Protein AF-A0A9X0UCX1-F1 (afdb_monomer)

Mean predicted aligned error: 6.49 Å

Secondary structure (DSSP, 8-state):
--EEE-TT--SGGGGTT-EEEES-SSSHHHHHHHHHHHHTT---GGG-EEEES--SS--PPPTT--EEE--S-HHHHHHTTSSSEEE-SS--HHHHSSS-S-EESSS-HHHHHHHHHHHHS-----------HHHHHH-TTHHHHHHHHHHHHHHHHHHHTT-SSS-SSS-TTHHHHHHHHHHHHTS-SS--STGGGHHHHHHHHHHHHHTT-S-GGGS-GGGSSS--

Solvent-accessible surface area (backbone atoms only — not comparable to full-atom values): 13390 Å² total; per-residue (Å²): 109,57,39,35,27,19,81,88,70,80,51,64,48,66,46,39,69,30,36,33,29,30,58,31,75,88,38,64,68,42,47,48,52,51,34,46,38,35,75,77,47,65,14,50,65,70,51,27,39,36,32,19,39,48,69,95,59,95,77,86,75,41,93,81,58,48,68,42,75,67,37,75,58,56,62,58,29,28,71,71,56,78,17,48,22,36,47,42,96,60,84,48,65,58,63,74,78,52,93,49,63,51,45,53,70,51,81,61,44,67,63,50,49,52,51,46,28,72,76,68,74,54,58,89,82,82,77,82,91,86,75,60,67,69,59,40,69,76,35,72,65,50,63,60,51,50,51,50,51,52,54,49,53,49,53,51,56,57,53,43,43,59,36,85,88,65,61,79,55,100,48,96,58,42,36,58,55,46,52,52,48,22,70,76,51,74,52,68,60,78,69,77,61,65,86,76,38,45,75,58,53,49,50,53,49,52,35,31,44,76,62,53,73,42,64,73,76,84,43,62,77,82,65,75,76,62,86,129

pLDDT: mean 86.87, std 11.52, range [33.72, 97.94]

Radius of gyration: 20.29 Å; Cα contacts (8 Å, |Δi|>4): 292; chains: 1; bounding box: 51×48×57 Å

Sequence (228 aa):
MPVFLSRGIRTPAELAGKTIGLPECQQTAALWVRGMLREHYGADTRRIAWRTGGERMPITLPPGFDVRPQGEGLPEALASGRVDALAATRPPACLLDGPAPVARLRPDTHAEEIAWHRATGFFPIMRCLAVRKDVAGRRPWLPVELHRAFCKARALSLAELQLTKVLRVSLPWIANAYAEQAAIMGGNPWPYGFARNCTEMEAMIRYAVADRMAAEALFHPSTLAEPT

Nearest PDB structures (foldseek):
  9jp7-assembly2_D  TM=8.531E-01  e=1.646E-16  Comamonas testosteroni KF-1
  9jp7-assembly2_C  TM=9.019E-01  e=5.760E-16  Comamonas testosteroni KF-1
  7kav-assembly2_A  TM=4.465E-01  e=1.902E+00  Staphylococcus aureus
  7kay-assembly1_A  TM=5.078E-01  e=2.721E+00  Staphylococcus aureus
  7eii-assembly1_B  TM=4.017E-01  e=2.275E+00  synthetic construct

Structure (mmCIF, N/CA/C/O backbone):
data_AF-A0A9X0UCX1-F1
#
_entry.id   AF-A0A9X0UCX1-F1
#
loop_
_atom_site.group_PDB
_atom_site.id
_atom_site.type_symbol
_atom_site.label_atom_id
_atom_site.label_alt_id
_atom_site.label_comp_id
_atom_site.label_asym_id
_atom_site.label_entity_id
_atom_site.label_seq_id
_atom_site.pdbx_PDB_ins_code
_atom_site.Cartn_x
_atom_site.Cartn_y
_atom_site.Cartn_z
_atom_site.occupancy
_atom_site.B_iso_or_equiv
_atom_site.auth_seq_id
_atom_site.auth_comp_id
_atom_site.auth_asym_id
_atom_site.auth_atom_id
_atom_site.pdbx_PDB_model_num
ATOM 1 N N . MET A 1 1 ? 1.878 -0.616 8.013 1.00 73.62 1 MET A N 1
ATOM 2 C CA . MET A 1 1 ? 0.418 -0.691 7.734 1.00 73.62 1 MET A CA 1
ATOM 3 C C . MET A 1 1 ? -0.291 0.594 8.184 1.00 73.62 1 MET A C 1
ATOM 5 O O . MET A 1 1 ? -0.194 0.940 9.357 1.00 73.62 1 MET A O 1
ATOM 9 N N . PRO A 1 2 ? -0.997 1.312 7.292 1.00 82.75 2 PRO A N 1
ATOM 10 C CA . PRO A 1 2 ? -1.559 2.636 7.576 1.00 82.75 2 PRO A CA 1
ATOM 11 C C . PRO A 1 2 ? -2.993 2.575 8.152 1.00 82.75 2 PRO A C 1
ATOM 13 O O . PRO A 1 2 ? -3.941 3.049 7.529 1.00 82.75 2 PRO A O 1
ATOM 16 N N . VAL A 1 3 ? -3.159 1.951 9.324 1.00 82.19 3 VAL A N 1
ATOM 17 C CA . VAL A 1 3 ? -4.455 1.818 10.022 1.00 82.19 3 VAL A CA 1
ATOM 18 C C . VAL A 1 3 ? -4.408 2.547 11.363 1.00 82.19 3 VAL A C 1
ATOM 20 O O . VAL A 1 3 ? -3.501 2.323 12.169 1.00 82.19 3 VAL A O 1
ATOM 23 N N . PHE A 1 4 ? -5.405 3.393 11.600 1.00 84.94 4 PHE A N 1
ATOM 24 C CA . PHE A 1 4 ? -5.607 4.160 12.825 1.00 84.94 4 PHE A CA 1
ATOM 25 C C . PHE A 1 4 ? -6.873 3.677 13.524 1.00 84.94 4 PHE A C 1
ATOM 27 O O . PHE A 1 4 ? -7.857 3.373 12.861 1.00 84.94 4 PHE A O 1
ATOM 34 N N . LEU A 1 5 ? -6.846 3.593 14.845 1.00 86.56 5 LEU A N 1
ATOM 35 C CA . LEU A 1 5 ? -7.886 2.985 15.667 1.00 86.56 5 LEU A CA 1
ATOM 36 C C . LEU A 1 5 ? -8.524 4.033 16.567 1.00 86.56 5 LEU A C 1
ATOM 38 O O . LEU A 1 5 ? -7.809 4.895 17.075 1.00 86.56 5 LEU A O 1
ATOM 42 N N . SER A 1 6 ? -9.823 3.909 16.822 1.00 75.94 6 SER A N 1
ATOM 43 C CA . SER A 1 6 ? -10.460 4.487 18.003 1.00 75.94 6 SER A CA 1
ATOM 44 C C . SER A 1 6 ? -10.214 3.579 19.227 1.00 75.94 6 SER A C 1
ATOM 46 O O . SER A 1 6 ? -9.613 2.503 19.118 1.00 75.94 6 SER A O 1
ATOM 48 N N . ARG A 1 7 ? -10.598 4.016 20.435 1.00 69.44 7 ARG A N 1
ATOM 49 C CA . ARG A 1 7 ? -10.254 3.295 21.680 1.00 69.44 7 ARG A CA 1
ATOM 50 C C . ARG A 1 7 ? -10.786 1.860 21.684 1.00 69.44 7 ARG A C 1
ATOM 52 O O . ARG A 1 7 ? -11.931 1.610 21.333 1.00 69.44 7 ARG A O 1
ATOM 59 N N . GLY A 1 8 ? -9.983 0.947 22.230 1.00 74.38 8 GLY A N 1
ATOM 60 C CA . GLY A 1 8 ? -10.426 -0.397 22.611 1.00 74.38 8 GLY A CA 1
ATOM 61 C C . GLY A 1 8 ? -10.028 -1.518 21.654 1.00 74.38 8 GLY A C 1
ATOM 62 O O . GLY A 1 8 ? -10.112 -2.669 22.068 1.00 74.38 8 GLY A O 1
ATOM 63 N N . ILE A 1 9 ? -9.534 -1.205 20.451 1.00 83.00 9 ILE A N 1
ATOM 64 C CA . ILE A 1 9 ? -8.937 -2.194 19.540 1.00 83.00 9 ILE A CA 1
ATOM 65 C C . ILE A 1 9 ? -7.440 -2.311 19.833 1.00 83.00 9 ILE A C 1
ATOM 67 O O . ILE A 1 9 ? -6.732 -1.304 19.886 1.00 83.00 9 ILE A O 1
ATOM 71 N N . ARG A 1 10 ? -6.947 -3.535 20.029 1.00 81.19 10 ARG A N 1
ATOM 72 C CA . ARG A 1 10 ? -5.525 -3.814 20.309 1.00 81.19 10 ARG A CA 1
ATOM 73 C C . ARG A 1 10 ? -4.880 -4.722 19.281 1.00 81.19 10 ARG A C 1
ATOM 75 O O . ARG A 1 10 ? -3.669 -4.655 19.081 1.00 81.19 10 ARG A O 1
ATOM 82 N N . THR A 1 11 ? -5.672 -5.573 18.640 1.00 86.44 11 THR A N 1
ATOM 83 C CA . THR A 1 11 ? -5.178 -6.544 17.667 1.00 86.44 11 THR A CA 1
ATOM 84 C C . THR A 1 11 ? -5.886 -6.382 16.325 1.00 86.44 11 THR A C 1
ATOM 86 O O . THR A 1 11 ? -7.047 -5.975 16.284 1.00 86.44 11 THR A O 1
ATOM 89 N N . PRO A 1 12 ? -5.233 -6.712 15.197 1.00 86.88 12 PRO A N 1
ATOM 90 C CA . PRO A 1 12 ? -5.900 -6.666 13.898 1.00 86.88 12 PRO A CA 1
ATOM 91 C C . PRO A 1 12 ? -7.114 -7.604 13.801 1.00 86.88 12 PRO A C 1
ATOM 93 O O . PRO A 1 12 ? -8.057 -7.295 13.084 1.00 86.88 12 PRO A O 1
ATOM 96 N N . ALA A 1 13 ? -7.121 -8.726 14.531 1.00 88.62 13 ALA A N 1
ATOM 97 C CA . ALA A 1 13 ? -8.235 -9.676 14.537 1.00 88.62 13 ALA A CA 1
ATOM 98 C C . ALA A 1 13 ? -9.530 -9.065 15.108 1.00 88.62 13 ALA A C 1
ATOM 100 O O . ALA A 1 13 ? -10.621 -9.365 14.627 1.00 88.62 13 ALA A O 1
ATOM 101 N N . GLU A 1 14 ? -9.414 -8.150 16.075 1.00 91.12 14 GLU A N 1
ATOM 102 C CA . GLU A 1 14 ? -10.548 -7.422 16.666 1.00 91.12 14 GLU A CA 1
ATOM 103 C C . GLU A 1 14 ? -11.240 -6.464 15.688 1.00 91.12 14 GLU A C 1
ATOM 105 O O . GLU A 1 14 ? -12.308 -5.943 16.008 1.00 91.12 14 GLU A O 1
ATOM 110 N N . LEU A 1 15 ? -10.665 -6.235 14.501 1.00 92.12 15 LEU A N 1
ATOM 111 C CA . LEU A 1 15 ? -11.315 -5.481 13.432 1.00 92.12 15 LEU A CA 1
ATOM 112 C C . LEU A 1 15 ? -12.505 -6.233 12.828 1.00 92.12 15 LEU A C 1
ATOM 114 O O . LEU A 1 15 ? -13.403 -5.599 12.277 1.00 92.12 15 LEU A O 1
ATOM 118 N N . ALA A 1 16 ? -12.551 -7.564 12.931 1.00 92.38 16 ALA A N 1
ATOM 119 C CA . ALA A 1 16 ? -13.693 -8.336 12.457 1.00 92.38 16 ALA A CA 1
ATOM 120 C C . ALA A 1 16 ? -14.973 -7.925 13.211 1.00 92.38 16 ALA A C 1
ATOM 122 O O . ALA A 1 16 ? -15.018 -7.921 14.440 1.00 92.38 16 ALA A O 1
ATOM 123 N N . GLY A 1 17 ? -16.034 -7.585 12.475 1.00 93.25 17 GLY A N 1
ATOM 124 C CA . GLY A 1 17 ? -17.287 -7.080 13.051 1.00 93.25 17 GLY A CA 1
ATOM 125 C C . GLY A 1 17 ? -17.289 -5.583 13.373 1.00 93.25 17 GLY A C 1
ATOM 126 O O . GLY A 1 17 ? -18.268 -5.100 13.938 1.00 93.25 17 GLY A O 1
ATOM 127 N N . LYS A 1 18 ? -16.217 -4.850 13.047 1.00 95.25 18 LYS A N 1
ATOM 128 C CA . LYS A 1 18 ? -16.101 -3.402 13.270 1.00 95.25 18 LYS A CA 1
ATOM 129 C C . LYS A 1 18 ? -16.442 -2.591 12.028 1.00 95.25 18 LYS A C 1
ATOM 131 O O . LYS A 1 18 ? -16.473 -3.111 10.911 1.00 95.25 18 LYS A O 1
ATOM 136 N N . THR A 1 19 ? -16.659 -1.297 12.234 1.00 95.50 19 THR A N 1
ATOM 137 C CA . THR A 1 19 ? -16.869 -0.310 11.177 1.00 95.50 1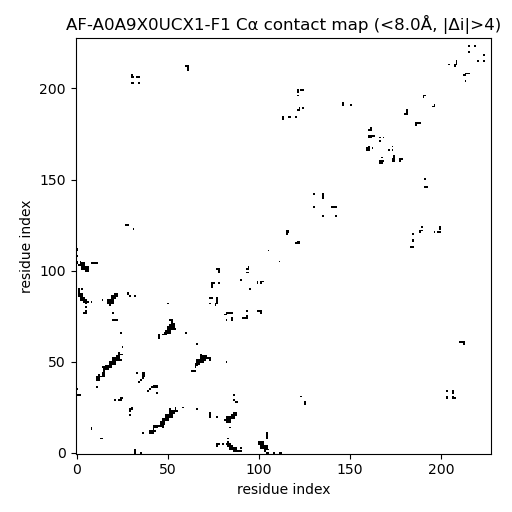9 THR A CA 1
ATOM 138 C C . THR A 1 19 ? -15.564 0.415 10.875 1.00 95.50 19 THR A C 1
ATOM 140 O O . THR A 1 19 ? -15.006 1.077 11.747 1.00 95.50 19 THR A O 1
ATOM 143 N N . ILE A 1 20 ? -15.070 0.324 9.640 1.00 95.38 20 ILE A N 1
ATOM 144 C CA . ILE A 1 20 ? -13.768 0.886 9.255 1.00 95.38 20 ILE A CA 1
ATOM 145 C C . ILE A 1 20 ? -13.912 1.866 8.098 1.00 95.38 20 ILE A C 1
ATOM 147 O O . ILE A 1 20 ? -14.489 1.555 7.056 1.00 95.38 20 ILE A O 1
ATOM 151 N N . GLY A 1 21 ? -13.331 3.048 8.277 1.00 94.69 21 GLY A N 1
ATOM 152 C CA . GLY A 1 21 ?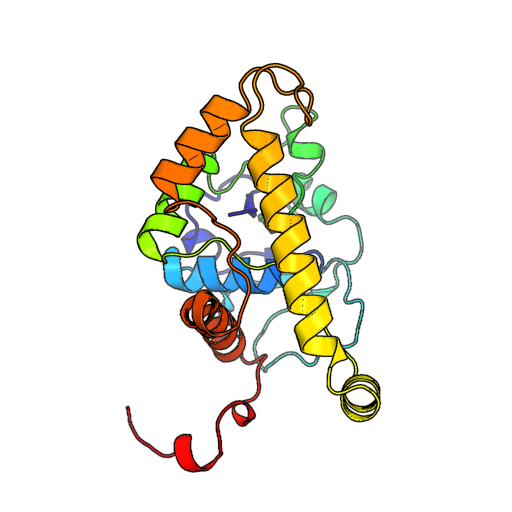 -13.218 4.078 7.258 1.00 94.69 21 GLY A CA 1
ATOM 153 C C . GLY A 1 21 ? -12.157 3.762 6.202 1.00 94.69 21 GLY A C 1
ATOM 154 O O . GLY A 1 21 ? -11.046 3.339 6.528 1.00 94.69 21 GLY A O 1
ATOM 155 N N . LEU A 1 22 ? -12.475 4.044 4.941 1.00 93.88 22 LEU A N 1
ATOM 156 C CA . LEU A 1 22 ? -11.562 4.030 3.795 1.00 93.88 22 LEU A CA 1
ATOM 157 C C . LEU A 1 22 ? -11.805 5.281 2.946 1.00 93.88 22 LEU A C 1
ATOM 159 O O . LEU A 1 22 ? -12.961 5.608 2.718 1.00 93.88 22 LEU A O 1
ATOM 163 N N . PRO A 1 23 ? -10.787 5.967 2.405 1.00 91.62 23 PRO A N 1
ATOM 164 C CA . PRO A 1 23 ? -11.039 7.038 1.442 1.00 91.62 23 PRO A CA 1
ATOM 165 C C . PRO A 1 23 ? -11.875 6.540 0.252 1.00 91.62 23 PRO A C 1
ATOM 167 O O . PRO A 1 23 ? -12.947 7.071 -0.019 1.00 91.62 23 PRO A O 1
ATOM 170 N N . GLU A 1 24 ? -11.430 5.449 -0.368 1.00 91.56 24 GLU A N 1
ATOM 171 C CA . GLU A 1 24 ? -12.055 4.797 -1.520 1.00 91.56 24 GLU A CA 1
ATOM 172 C C . GLU A 1 24 ? -11.856 3.283 -1.413 1.00 91.56 24 GLU A C 1
ATOM 174 O O . GLU A 1 24 ? -10.773 2.812 -1.054 1.00 91.56 24 GLU A O 1
ATOM 179 N N . CYS A 1 25 ? -12.877 2.501 -1.749 1.00 90.50 25 CYS A N 1
ATOM 180 C CA . CYS A 1 25 ? -12.839 1.046 -1.661 1.00 90.50 25 CYS A CA 1
ATOM 181 C C . CYS A 1 25 ? -11.924 0.421 -2.722 1.00 90.50 25 CYS A C 1
ATOM 183 O O . CYS A 1 25 ? -11.169 -0.512 -2.433 1.00 90.50 25 CYS A O 1
ATOM 185 N N . GLN A 1 26 ? -11.963 0.963 -3.940 1.00 87.75 26 GLN A N 1
ATOM 186 C CA . GLN A 1 26 ? -11.200 0.475 -5.095 1.00 87.75 26 GLN A CA 1
ATOM 187 C C . GLN A 1 26 ? -9.748 0.974 -5.143 1.00 87.75 26 GLN A C 1
ATOM 189 O O . GLN A 1 26 ? -8.980 0.595 -6.025 1.00 87.75 26 GLN A O 1
ATOM 194 N N . GLN A 1 27 ? -9.352 1.845 -4.213 1.00 90.69 27 GLN A N 1
ATOM 195 C CA . GLN A 1 27 ? -8.004 2.400 -4.192 1.00 90.69 27 GLN A CA 1
ATOM 196 C C . GLN A 1 27 ? -6.963 1.315 -3.879 1.00 90.69 27 GLN A C 1
ATOM 198 O O . GLN A 1 27 ? -7.151 0.492 -2.986 1.00 90.69 27 GLN A O 1
ATOM 203 N N . THR A 1 28 ? -5.797 1.390 -4.527 1.00 91.50 28 THR A N 1
ATOM 204 C CA . THR A 1 28 ? -4.651 0.489 -4.295 1.00 91.50 28 THR A CA 1
ATOM 205 C C . THR A 1 28 ? -4.288 0.342 -2.814 1.00 91.50 28 THR A C 1
ATOM 207 O O . THR A 1 28 ? -4.038 -0.762 -2.344 1.00 91.50 28 THR A O 1
ATOM 210 N N . ALA A 1 29 ? -4.304 1.442 -2.051 1.00 92.56 29 ALA A N 1
ATOM 211 C CA . ALA A 1 29 ? -4.049 1.417 -0.609 1.00 92.56 29 ALA A CA 1
ATOM 212 C C . ALA A 1 29 ? -5.070 0.556 0.152 1.00 92.56 29 ALA A C 1
ATOM 214 O O . ALA A 1 29 ? -4.696 -0.188 1.053 1.00 92.56 29 ALA A O 1
ATOM 215 N N . ALA A 1 30 ? -6.349 0.659 -0.215 1.00 92.81 30 ALA A N 1
ATOM 216 C CA . ALA A 1 30 ? -7.422 -0.096 0.413 1.00 92.81 30 ALA A CA 1
ATOM 217 C C . ALA A 1 30 ? -7.309 -1.590 0.085 1.00 92.81 30 ALA A C 1
ATOM 219 O O . ALA A 1 30 ? -7.457 -2.414 0.985 1.00 92.81 30 ALA A O 1
ATOM 220 N N . LEU A 1 31 ? -6.958 -1.934 -1.161 1.00 93.62 31 LEU A N 1
ATOM 221 C CA . LEU A 1 31 ? -6.653 -3.311 -1.553 1.00 93.62 31 LEU A CA 1
ATOM 222 C C . LEU A 1 31 ? -5.509 -3.891 -0.710 1.00 93.62 31 LEU A C 1
ATOM 224 O O . LEU A 1 31 ? -5.664 -4.963 -0.127 1.00 93.62 31 LEU A O 1
ATOM 228 N N . TRP A 1 32 ? -4.392 -3.163 -0.594 1.00 94.81 32 TRP A N 1
ATOM 229 C CA . TRP A 1 32 ? -3.263 -3.583 0.238 1.00 94.81 32 TRP A CA 1
ATOM 230 C C . TRP A 1 32 ? -3.674 -3.764 1.693 1.00 94.81 32 TRP A C 1
ATOM 232 O O . TRP A 1 32 ? -3.418 -4.819 2.253 1.00 94.81 32 TRP A O 1
ATOM 242 N N . VAL A 1 33 ? -4.356 -2.791 2.303 1.00 93.69 33 VAL A N 1
ATOM 243 C CA . VAL A 1 33 ? -4.797 -2.904 3.702 1.00 93.69 33 VAL A CA 1
ATOM 244 C C . VAL A 1 33 ? -5.664 -4.143 3.912 1.00 93.69 33 VAL A C 1
ATOM 246 O O . VAL A 1 33 ? -5.401 -4.906 4.836 1.00 93.69 33 VAL A O 1
ATOM 249 N N . ARG A 1 34 ? -6.672 -4.379 3.066 1.00 93.56 34 ARG A N 1
ATOM 250 C CA . ARG A 1 34 ? -7.548 -5.551 3.212 1.00 93.56 34 ARG A CA 1
ATOM 251 C C . ARG A 1 34 ? -6.790 -6.861 3.020 1.00 9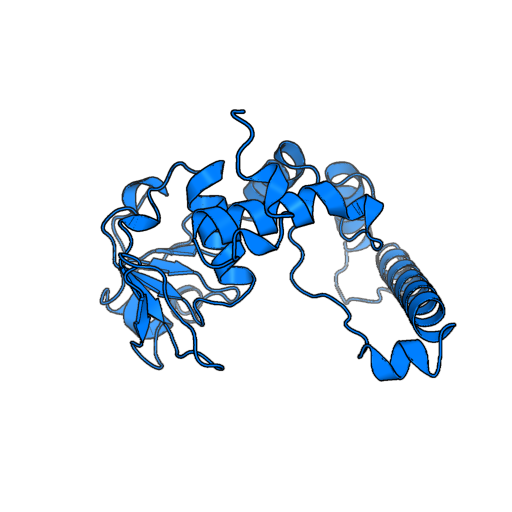3.56 34 ARG A C 1
ATOM 253 O O . ARG A 1 34 ? -6.996 -7.794 3.793 1.00 93.56 34 ARG A O 1
ATOM 260 N N . GLY A 1 35 ? -5.890 -6.916 2.041 1.00 93.88 35 GLY A N 1
ATOM 261 C CA . GLY A 1 35 ? -5.007 -8.056 1.821 1.00 93.88 35 GLY A CA 1
ATOM 262 C C . GLY A 1 35 ? -4.103 -8.344 3.017 1.00 93.88 35 GLY A C 1
ATOM 263 O O . GLY A 1 35 ? -4.111 -9.456 3.534 1.00 93.88 35 GLY A O 1
ATOM 264 N N . MET A 1 36 ? -3.409 -7.318 3.520 1.00 93.25 36 MET A N 1
ATOM 265 C CA . MET A 1 36 ? -2.533 -7.397 4.693 1.00 93.25 36 MET A CA 1
ATOM 266 C C . MET A 1 36 ? -3.284 -7.863 5.939 1.00 93.25 36 MET A C 1
ATOM 268 O O . MET A 1 36 ? -2.836 -8.779 6.623 1.00 93.25 36 MET A O 1
ATOM 272 N N . LEU A 1 37 ? -4.435 -7.249 6.229 1.00 92.75 37 LEU A N 1
ATOM 273 C CA . LEU A 1 37 ? -5.269 -7.610 7.374 1.00 92.75 37 LEU A CA 1
ATOM 274 C C . LEU A 1 37 ? -5.683 -9.082 7.327 1.00 92.75 37 LEU A C 1
ATOM 276 O O . LEU A 1 37 ? -5.607 -9.759 8.348 1.00 92.75 37 LEU A O 1
ATOM 280 N N . ARG A 1 38 ? -6.059 -9.580 6.146 1.00 93.06 38 ARG A N 1
ATOM 281 C CA . ARG A 1 38 ? -6.473 -10.970 5.950 1.00 93.06 38 ARG A CA 1
ATOM 282 C C . ARG A 1 38 ? -5.305 -11.955 6.015 1.00 93.06 38 ARG A C 1
ATOM 284 O O . ARG A 1 38 ? -5.354 -12.885 6.808 1.00 93.06 38 ARG A O 1
ATOM 291 N N . GLU A 1 39 ? -4.284 -11.775 5.181 1.00 91.12 39 GLU A N 1
ATOM 292 C CA . GLU A 1 39 ? -3.217 -12.771 4.984 1.00 91.12 39 GLU A CA 1
ATOM 293 C C . GLU A 1 39 ? -2.165 -12.724 6.096 1.00 91.12 39 GLU A C 1
ATOM 295 O O . GLU A 1 39 ? -1.758 -13.764 6.604 1.00 91.12 39 GLU A O 1
ATOM 300 N N . HIS A 1 40 ? -1.763 -11.528 6.531 1.00 87.81 40 HIS A N 1
ATOM 301 C CA . HIS A 1 40 ? -0.665 -11.374 7.491 1.00 87.81 40 HIS A CA 1
ATOM 302 C C . HIS A 1 40 ? -1.124 -11.230 8.936 1.00 87.81 40 HIS A C 1
ATOM 304 O O . HIS A 1 40 ? -0.353 -11.510 9.853 1.00 87.81 40 HIS A O 1
ATOM 310 N N . TYR A 1 41 ? -2.366 -10.799 9.153 1.00 88.62 41 TYR A N 1
ATOM 311 C CA . TYR A 1 41 ? -2.892 -10.611 10.501 1.00 88.62 41 TYR A CA 1
ATOM 312 C C . TYR A 1 41 ? -4.138 -11.449 10.821 1.00 88.62 41 TYR A C 1
ATOM 314 O O . TYR A 1 41 ? -4.672 -11.326 11.923 1.00 88.62 41 TYR A O 1
ATOM 322 N N . GLY A 1 42 ? -4.590 -12.305 9.897 1.00 90.31 42 GLY A N 1
ATOM 323 C CA . GLY A 1 42 ? -5.679 -13.259 10.130 1.00 90.31 42 GLY A CA 1
ATOM 324 C C . GLY A 1 42 ? -7.048 -12.626 10.402 1.00 90.31 42 GLY A C 1
ATOM 325 O O . GLY A 1 42 ? -7.931 -13.291 10.939 1.00 90.31 42 GLY A O 1
ATOM 326 N N . ALA A 1 43 ? -7.240 -11.346 10.078 1.00 92.12 43 ALA A N 1
ATOM 327 C CA . ALA A 1 43 ? -8.506 -10.662 10.294 1.00 92.12 43 ALA A CA 1
ATOM 328 C C . ALA A 1 43 ? -9.543 -11.090 9.247 1.00 92.12 43 ALA A C 1
ATOM 330 O O . ALA A 1 43 ? -9.275 -11.087 8.042 1.00 92.12 43 ALA A O 1
ATOM 331 N N . ASP A 1 44 ? -10.764 -11.391 9.694 1.00 91.81 44 ASP A N 1
ATOM 332 C CA . ASP A 1 44 ? -11.883 -11.665 8.793 1.00 91.81 44 ASP A CA 1
ATOM 333 C C . ASP A 1 44 ? -12.427 -10.355 8.204 1.00 91.81 44 ASP A C 1
ATOM 335 O O . ASP A 1 44 ? -13.354 -9.728 8.727 1.00 91.81 44 ASP A O 1
ATOM 339 N N . THR A 1 45 ? -11.829 -9.932 7.090 1.00 92.06 45 THR A N 1
ATOM 340 C CA . THR A 1 45 ? -12.170 -8.677 6.411 1.00 92.06 45 THR A CA 1
ATOM 341 C C . THR A 1 45 ? -13.561 -8.662 5.780 1.00 92.06 45 THR A C 1
ATOM 343 O O . THR A 1 45 ? -14.048 -7.587 5.427 1.00 92.06 45 THR A O 1
ATOM 346 N N . ARG A 1 46 ? -14.233 -9.817 5.668 1.00 89.50 46 ARG A N 1
ATOM 347 C CA . ARG A 1 46 ? -15.618 -9.908 5.173 1.00 89.50 46 ARG A CA 1
ATOM 348 C C . ARG A 1 46 ? -16.640 -9.534 6.236 1.00 89.50 46 ARG A C 1
ATOM 350 O O . ARG A 1 46 ? -17.742 -9.123 5.899 1.00 89.50 46 ARG A O 1
ATOM 357 N N . ARG A 1 47 ? -16.270 -9.642 7.513 1.00 93.19 47 ARG A N 1
ATOM 358 C CA . ARG A 1 47 ? -17.101 -9.209 8.644 1.00 93.19 47 ARG A CA 1
ATOM 359 C C . ARG A 1 47 ? -16.939 -7.725 8.967 1.00 93.19 47 ARG A C 1
ATOM 361 O O . ARG A 1 47 ? -17.520 -7.261 9.941 1.00 93.19 47 ARG A O 1
ATOM 368 N N . ILE A 1 48 ? -16.129 -6.997 8.204 1.00 95.06 48 ILE A N 1
ATOM 369 C CA . ILE A 1 48 ? -15.894 -5.568 8.402 1.00 95.06 48 ILE A CA 1
ATOM 370 C C . ILE A 1 48 ? -16.947 -4.767 7.638 1.00 95.06 48 ILE A C 1
ATOM 372 O O . ILE A 1 48 ? -17.178 -5.000 6.453 1.00 95.06 48 ILE A O 1
ATOM 376 N N . ALA A 1 49 ? -17.537 -3.788 8.317 1.00 95.56 49 ALA A N 1
ATOM 377 C CA . ALA A 1 49 ? -18.412 -2.792 7.723 1.00 95.56 49 ALA A CA 1
ATOM 378 C C . ALA A 1 49 ? -17.577 -1.614 7.196 1.00 95.56 49 ALA A C 1
ATOM 380 O O . ALA A 1 49 ? -17.120 -0.760 7.956 1.00 95.56 49 ALA A O 1
ATOM 381 N N . TRP A 1 50 ? -17.354 -1.546 5.887 1.00 95.06 50 TRP A N 1
ATOM 382 C CA . TRP A 1 50 ? -16.534 -0.506 5.269 1.00 95.06 50 TRP A CA 1
ATOM 383 C C . TRP A 1 50 ? -17.344 0.768 5.020 1.00 95.06 50 TRP A C 1
ATOM 385 O O . TRP A 1 50 ? -18.458 0.733 4.482 1.00 95.06 50 TRP A O 1
ATOM 395 N N . ARG A 1 51 ? -16.780 1.916 5.400 1.00 95.75 51 ARG A N 1
ATOM 396 C CA . ARG A 1 51 ? -17.366 3.246 5.191 1.00 95.75 51 ARG A CA 1
ATOM 397 C C . ARG A 1 51 ? -16.443 4.092 4.335 1.00 95.75 51 ARG A C 1
ATOM 399 O O . ARG A 1 51 ? -15.303 4.331 4.726 1.00 95.75 51 ARG A O 1
ATOM 406 N N . THR A 1 52 ? -16.911 4.508 3.161 1.00 94.38 52 THR A N 1
ATOM 407 C CA . THR A 1 52 ? -16.058 5.194 2.183 1.00 94.38 52 THR A CA 1
ATOM 408 C C . THR A 1 52 ? -16.238 6.706 2.192 1.00 94.38 52 THR A C 1
ATOM 410 O O . THR A 1 52 ? -17.331 7.207 2.467 1.00 94.38 52 THR A O 1
ATOM 413 N N . GLY A 1 53 ? -15.160 7.431 1.878 1.00 91.62 53 GLY A N 1
ATOM 414 C CA . GLY A 1 53 ? -15.175 8.882 1.666 1.00 91.62 53 GLY A CA 1
ATOM 415 C C . GLY A 1 53 ? -15.930 9.293 0.398 1.00 91.62 53 GLY A C 1
ATOM 416 O O . GLY A 1 53 ? -16.431 10.408 0.301 1.00 91.62 53 GLY A O 1
ATOM 417 N N . GLY A 1 54 ? -16.047 8.363 -0.549 1.00 89.94 54 GLY A N 1
ATOM 418 C CA . GLY A 1 54 ? -16.751 8.520 -1.816 1.00 89.94 54 GLY A CA 1
ATOM 419 C C . GLY A 1 54 ? -15.930 7.922 -2.951 1.00 89.94 54 GLY A C 1
ATOM 420 O O . GLY A 1 54 ? -14.724 8.128 -3.023 1.00 89.94 54 GLY A O 1
ATOM 421 N N . GLU A 1 55 ? -16.574 7.169 -3.839 1.00 88.44 55 GLU A N 1
ATOM 422 C CA . GLU A 1 55 ? -15.896 6.537 -4.972 1.00 88.44 55 GLU A CA 1
ATOM 423 C C . GLU A 1 55 ? -15.779 7.512 -6.146 1.00 88.44 55 GLU A C 1
ATOM 425 O O . GLU A 1 55 ? -16.778 8.088 -6.578 1.00 88.44 55 GLU A O 1
ATOM 430 N N . ARG A 1 56 ? -14.575 7.671 -6.710 1.00 86.12 56 ARG A N 1
ATOM 431 C CA . ARG A 1 56 ? -14.365 8.534 -7.891 1.00 86.12 56 ARG A CA 1
ATOM 432 C C . ARG A 1 56 ? -14.945 7.968 -9.181 1.00 86.12 56 ARG A C 1
ATOM 434 O O . ARG A 1 56 ? -15.173 8.708 -10.134 1.00 86.12 56 ARG A O 1
ATOM 441 N N . MET A 1 57 ? -15.141 6.659 -9.227 1.00 85.06 57 MET A N 1
ATOM 442 C CA . MET A 1 57 ? -15.739 5.956 -10.354 1.00 85.06 57 MET A CA 1
ATOM 443 C C . MET A 1 57 ? -16.714 4.896 -9.832 1.00 85.06 57 MET A C 1
ATOM 445 O O . MET A 1 57 ? -16.469 4.349 -8.753 1.00 85.06 57 MET A O 1
ATOM 449 N N . PRO A 1 58 ? -17.815 4.612 -10.555 1.00 84.12 58 PRO A N 1
ATOM 450 C CA . PRO A 1 58 ? -18.785 3.612 -10.131 1.00 84.12 58 PRO A CA 1
ATOM 451 C C . PRO A 1 58 ? -18.120 2.257 -9.898 1.00 84.12 58 PRO A C 1
ATOM 453 O O . PRO A 1 58 ? -17.345 1.792 -10.733 1.00 84.12 58 PRO A O 1
ATOM 456 N N . ILE A 1 59 ? -18.453 1.614 -8.781 1.00 83.69 59 ILE A N 1
ATOM 457 C CA . ILE A 1 59 ? -17.972 0.272 -8.451 1.00 83.69 59 ILE A CA 1
ATOM 458 C C . ILE A 1 59 ? -19.139 -0.697 -8.375 1.00 83.69 59 ILE A C 1
ATOM 460 O O . ILE A 1 59 ? -20.215 -0.358 -7.886 1.00 83.69 59 ILE A O 1
ATOM 464 N N . THR A 1 60 ? -18.908 -1.921 -8.837 1.00 83.75 60 THR A N 1
ATOM 465 C CA . THR A 1 60 ? -19.811 -3.043 -8.580 1.00 83.75 60 THR A CA 1
ATOM 466 C C . THR A 1 60 ? -19.228 -3.847 -7.433 1.00 83.75 60 THR A C 1
ATOM 468 O O . THR A 1 60 ? -18.120 -4.370 -7.538 1.00 83.75 60 THR A O 1
ATOM 471 N N . LEU A 1 61 ? -19.952 -3.901 -6.319 1.00 85.69 61 LEU A N 1
ATOM 472 C CA . LEU A 1 61 ? -19.526 -4.641 -5.139 1.00 85.69 61 LEU A CA 1
ATOM 473 C C . LEU A 1 61 ? -19.978 -6.101 -5.245 1.00 85.69 61 LEU A C 1
ATOM 475 O O . LEU A 1 61 ? -21.104 -6.360 -5.676 1.00 85.69 61 LEU A O 1
ATOM 479 N N . PRO A 1 62 ? -19.142 -7.060 -4.828 1.00 83.75 62 PRO A N 1
ATOM 480 C CA . PRO A 1 62 ? -19.551 -8.451 -4.788 1.00 83.75 62 PRO A CA 1
ATOM 481 C C . PRO A 1 62 ? -20.611 -8.686 -3.699 1.00 83.75 62 PRO A C 1
ATOM 483 O O . PRO A 1 62 ? -20.617 -7.988 -2.678 1.00 83.75 62 PRO A O 1
ATOM 486 N N . PRO A 1 63 ? -21.492 -9.693 -3.865 1.00 84.00 63 PRO A N 1
ATOM 487 C CA . PRO A 1 63 ? -22.509 -10.013 -2.869 1.00 84.00 63 PRO A CA 1
ATOM 488 C C . PRO A 1 63 ? -21.907 -10.246 -1.478 1.00 84.00 63 PRO A C 1
ATOM 490 O O . PRO A 1 63 ? -20.944 -11.002 -1.328 1.00 84.00 63 PRO A O 1
ATOM 493 N N . GLY A 1 64 ? -22.498 -9.609 -0.465 1.00 82.00 64 GLY A N 1
ATOM 494 C CA . GLY A 1 64 ? -22.087 -9.730 0.938 1.00 82.00 64 GLY A CA 1
ATOM 495 C C . GLY A 1 64 ? -20.933 -8.818 1.366 1.00 82.00 64 GLY A C 1
ATOM 496 O O . GLY A 1 64 ? -20.560 -8.848 2.534 1.00 82.00 64 GLY A O 1
ATOM 497 N N . PHE A 1 65 ? -20.377 -7.998 0.470 1.00 88.75 65 PHE A N 1
ATOM 498 C CA . PHE A 1 65 ? -19.343 -7.029 0.831 1.00 88.75 65 PHE A CA 1
ATOM 499 C C . PHE A 1 65 ? -19.983 -5.719 1.326 1.00 88.75 65 PHE A C 1
ATOM 501 O O . PHE A 1 65 ? -20.509 -4.943 0.527 1.00 88.75 65 PHE A O 1
ATOM 508 N N . ASP A 1 66 ? -19.981 -5.476 2.646 1.00 93.25 66 ASP A N 1
ATOM 509 C CA . ASP A 1 66 ? -20.595 -4.272 3.234 1.00 93.25 66 ASP A CA 1
ATOM 510 C C . ASP A 1 66 ? -19.699 -3.049 3.036 1.00 93.25 66 ASP A C 1
ATOM 512 O O . ASP A 1 66 ? -18.851 -2.734 3.867 1.00 93.25 66 ASP A O 1
ATOM 516 N N . VAL A 1 67 ? -19.895 -2.349 1.922 1.00 93.62 67 VAL A N 1
ATOM 517 C CA . VAL A 1 67 ? -19.245 -1.072 1.626 1.00 93.62 67 VAL A CA 1
ATOM 518 C C . VAL A 1 67 ? -20.328 -0.035 1.384 1.00 93.62 67 VAL A C 1
ATOM 520 O O . VAL A 1 67 ? -21.165 -0.195 0.497 1.00 93.62 67 VAL A O 1
ATOM 523 N N . ARG A 1 68 ? -20.322 1.041 2.174 1.00 92.56 68 ARG A N 1
ATOM 524 C CA . ARG A 1 68 ? -21.298 2.131 2.055 1.00 92.56 68 ARG A CA 1
ATOM 525 C C . ARG A 1 68 ? -20.597 3.482 2.093 1.00 92.56 68 ARG A C 1
ATOM 527 O O . ARG A 1 68 ? -19.684 3.648 2.903 1.00 92.56 68 ARG A O 1
ATOM 534 N N . PRO A 1 69 ? -21.016 4.459 1.277 1.00 91.56 69 PRO A N 1
ATOM 535 C CA . PRO A 1 69 ? -20.503 5.810 1.412 1.00 91.56 69 PRO A CA 1
ATOM 536 C C . PRO A 1 69 ? -20.943 6.390 2.759 1.0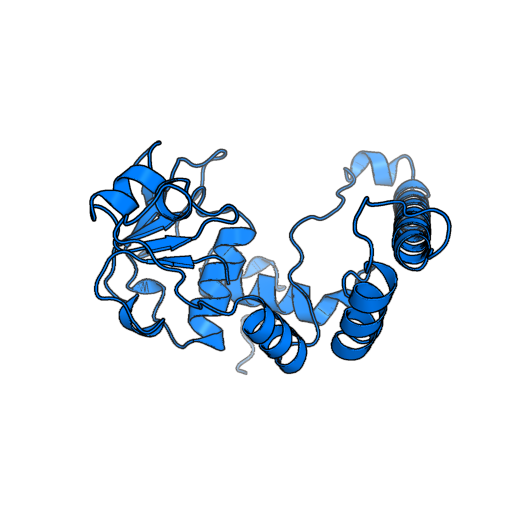0 91.56 69 PRO A C 1
ATOM 538 O O . PRO A 1 69 ? -22.095 6.251 3.166 1.00 91.56 69 PRO A O 1
ATOM 541 N N . GLN A 1 70 ? -20.014 7.045 3.444 1.00 89.62 70 GLN A N 1
ATOM 542 C CA . GLN A 1 70 ? -20.304 7.940 4.566 1.00 89.62 70 GLN A CA 1
ATOM 543 C C . GLN A 1 70 ? -20.118 9.411 4.163 1.00 89.62 70 GLN A C 1
ATOM 545 O O . GLN A 1 70 ? -20.596 10.301 4.862 1.00 89.62 70 GLN A O 1
ATOM 550 N N . GLY A 1 71 ? -19.467 9.653 3.020 1.00 80.81 71 GLY A N 1
ATOM 551 C CA . GLY A 1 71 ? -19.101 10.981 2.547 1.00 80.81 71 GLY A CA 1
ATOM 552 C C . GLY A 1 71 ? -17.830 11.489 3.222 1.00 80.81 71 GLY A C 1
ATOM 553 O O . GLY A 1 71 ? -17.051 10.723 3.795 1.00 80.81 71 GLY A O 1
ATOM 554 N N . GLU A 1 72 ? -17.614 12.796 3.146 1.00 75.88 72 GLU A N 1
ATOM 555 C CA . GLU A 1 72 ? -16.454 13.435 3.758 1.00 75.88 72 GLU A CA 1
ATOM 556 C C . GLU A 1 72 ? -16.469 13.320 5.294 1.00 75.88 72 GLU A C 1
ATOM 558 O O . GLU A 1 72 ? -17.479 13.009 5.930 1.00 75.88 72 GLU A O 1
ATOM 563 N N . GLY A 1 73 ? -15.312 13.559 5.909 1.00 87.88 73 GLY A N 1
ATOM 564 C CA . GLY A 1 73 ? -15.196 13.611 7.365 1.00 87.88 73 GLY A CA 1
ATOM 565 C C . GLY A 1 73 ? -14.855 12.282 8.054 1.00 87.88 73 GLY A C 1
ATOM 566 O O . GLY A 1 73 ? -15.285 12.026 9.181 1.00 87.88 73 GLY A O 1
ATOM 567 N N . LEU A 1 74 ? -14.121 11.385 7.380 1.00 90.44 74 LEU A N 1
ATOM 568 C CA . LEU A 1 74 ? -13.632 10.134 7.982 1.00 90.44 74 LEU A CA 1
ATOM 569 C C . LEU A 1 74 ? -12.703 10.352 9.197 1.00 90.44 74 LEU A C 1
ATOM 571 O O . LEU A 1 74 ? -12.861 9.619 10.175 1.00 90.44 74 LEU A O 1
ATOM 575 N N . PRO A 1 75 ? -11.762 11.321 9.197 1.00 89.00 75 PRO A N 1
ATOM 576 C CA . PRO A 1 75 ? -10.961 11.630 10.386 1.00 89.00 75 PRO A CA 1
ATOM 577 C C . PRO A 1 75 ? -11.808 12.050 11.596 1.00 89.00 75 PRO A C 1
ATOM 579 O O . PRO A 1 75 ? -11.571 11.597 12.715 1.00 89.00 75 PRO A O 1
ATOM 582 N N . GLU A 1 76 ? -12.834 12.866 11.376 1.00 88.44 76 GLU A N 1
ATOM 583 C CA . GLU A 1 76 ? -13.779 13.335 12.388 1.00 88.44 76 GLU A CA 1
ATOM 584 C C . GLU A 1 76 ? -14.675 12.187 12.862 1.00 88.44 76 GLU A C 1
ATOM 586 O O . GLU A 1 76 ? -14.990 12.072 14.048 1.00 88.44 76 GLU A O 1
ATOM 591 N N . ALA A 1 77 ? -15.078 11.296 11.953 1.00 89.94 77 ALA A N 1
ATOM 592 C CA . ALA A 1 77 ? -15.806 10.080 12.295 1.00 89.94 77 ALA A CA 1
ATOM 593 C C . ALA A 1 77 ? -14.977 9.146 13.185 1.00 89.94 77 ALA A C 1
ATOM 595 O O . ALA A 1 77 ? -15.521 8.574 14.126 1.00 89.94 77 ALA A O 1
ATOM 596 N N . LEU A 1 78 ? -13.670 9.033 12.932 1.00 90.38 78 LEU A N 1
ATOM 597 C CA . LEU A 1 78 ? -12.756 8.274 13.783 1.00 90.38 78 LEU A CA 1
ATOM 598 C C . LEU A 1 78 ? -12.617 8.928 15.162 1.00 90.38 78 LEU A C 1
ATOM 600 O O . LEU A 1 78 ? -12.753 8.256 16.180 1.00 90.38 78 LEU A O 1
ATOM 604 N N . ALA A 1 79 ? -12.397 10.245 15.200 1.00 87.12 79 ALA A N 1
ATOM 605 C CA . ALA A 1 79 ? -12.247 10.994 16.447 1.00 87.12 79 ALA A CA 1
ATOM 606 C C . ALA A 1 79 ? -13.510 10.939 17.329 1.00 87.12 79 ALA A C 1
ATOM 608 O O . ALA A 1 79 ? -13.404 10.876 18.551 1.00 87.12 79 ALA A O 1
ATOM 609 N N . SER A 1 80 ? -14.694 10.929 16.707 1.00 86.75 80 SER A N 1
ATOM 610 C CA . SER A 1 80 ? -15.995 10.810 17.387 1.00 86.75 80 SER A CA 1
ATOM 611 C C . SER A 1 80 ? -16.423 9.369 17.692 1.00 86.75 80 SER A C 1
ATOM 613 O O . SER A 1 80 ? -17.441 9.177 18.350 1.00 86.75 80 SER A O 1
ATOM 615 N N . GLY A 1 81 ? -15.686 8.355 17.223 1.00 87.62 81 GLY A N 1
ATOM 616 C CA . GLY A 1 81 ? -16.034 6.941 17.409 1.00 87.62 81 GLY A CA 1
ATOM 617 C C . GLY A 1 81 ? -17.189 6.435 16.535 1.00 87.62 81 GLY A C 1
ATOM 618 O O . GLY A 1 81 ? -17.690 5.341 16.769 1.00 87.62 81 GLY A O 1
ATOM 619 N N . ARG A 1 82 ? -17.614 7.195 15.514 1.00 89.44 82 ARG A N 1
ATOM 620 C CA . ARG A 1 82 ? -18.592 6.731 14.507 1.00 89.44 82 ARG A CA 1
ATOM 621 C C . ARG A 1 82 ? -18.027 5.631 13.607 1.00 89.44 82 ARG A C 1
ATOM 623 O O . ARG A 1 82 ? -18.788 4.832 13.069 1.00 89.44 82 ARG A O 1
ATOM 630 N N . VAL A 1 83 ? -16.706 5.608 13.437 1.00 93.00 83 VAL A N 1
ATOM 631 C CA . VAL A 1 83 ? -15.968 4.462 12.899 1.00 93.00 83 VAL A CA 1
ATOM 632 C C . VAL A 1 83 ? -14.955 3.996 13.940 1.00 93.00 83 VAL A C 1
ATOM 634 O O . VAL A 1 83 ? -14.367 4.804 14.661 1.00 93.00 83 VAL A O 1
ATOM 637 N N . ASP A 1 84 ? -14.749 2.688 14.012 1.00 93.06 84 ASP A N 1
ATOM 638 C CA . ASP A 1 84 ? -13.830 2.056 14.955 1.00 93.06 84 ASP A CA 1
ATOM 639 C C . ASP A 1 84 ? -12.368 2.171 14.499 1.00 93.06 84 ASP A C 1
ATOM 641 O O . ASP A 1 84 ? -11.440 2.171 15.304 1.00 93.06 84 ASP A O 1
ATOM 645 N N . ALA A 1 85 ? -12.146 2.264 13.189 1.00 94.00 85 ALA A N 1
ATOM 646 C CA . ALA A 1 85 ? -10.824 2.451 12.613 1.00 94.00 85 ALA A CA 1
ATOM 647 C C . ALA A 1 85 ? -10.890 3.230 11.296 1.00 94.00 85 ALA A C 1
ATOM 649 O O . ALA A 1 85 ? -11.944 3.371 10.679 1.00 94.00 85 ALA A O 1
ATOM 650 N N . LEU A 1 86 ? -9.738 3.713 10.845 1.00 93.44 86 LEU A N 1
ATOM 651 C CA . LEU A 1 86 ? -9.540 4.391 9.572 1.00 93.44 86 LEU A CA 1
ATOM 652 C C . LEU A 1 86 ? -8.280 3.838 8.915 1.00 93.44 86 LEU A C 1
ATOM 654 O O . LEU A 1 86 ? -7.191 3.960 9.475 1.00 93.44 86 LEU A O 1
ATOM 658 N N . ALA A 1 87 ? -8.405 3.278 7.714 1.00 92.75 87 ALA A N 1
ATOM 659 C CA . ALA A 1 87 ? -7.240 2.949 6.907 1.00 92.75 87 ALA A CA 1
ATOM 660 C C . ALA A 1 87 ? -6.977 4.063 5.890 1.00 92.75 87 ALA A C 1
ATOM 662 O O . ALA A 1 87 ? -7.708 4.225 4.913 1.00 92.75 87 ALA A O 1
ATOM 663 N N . ALA A 1 88 ? -5.934 4.853 6.135 1.00 87.31 88 ALA A N 1
ATOM 664 C CA . ALA A 1 88 ? -5.617 6.037 5.347 1.00 87.31 88 ALA A CA 1
ATOM 665 C C . ALA A 1 88 ? -4.105 6.215 5.217 1.00 87.31 88 ALA A C 1
ATOM 667 O O . ALA A 1 88 ? -3.370 6.112 6.188 1.00 87.31 88 ALA A O 1
ATOM 668 N N . THR A 1 89 ? -3.619 6.543 4.020 1.00 84.12 89 THR A N 1
ATOM 669 C CA . THR A 1 89 ? -2.175 6.719 3.772 1.00 84.12 89 THR A CA 1
ATOM 670 C C . THR A 1 89 ? -1.580 7.948 4.457 1.00 84.12 89 THR A C 1
ATOM 672 O O . THR A 1 89 ? -0.367 8.014 4.643 1.00 84.12 89 THR A O 1
ATOM 675 N N . ARG A 1 90 ? -2.418 8.918 4.838 1.00 83.75 90 ARG A N 1
ATOM 676 C CA . ARG A 1 90 ? -2.024 10.082 5.633 1.00 83.75 90 ARG A CA 1
ATOM 677 C C . ARG A 1 90 ? -2.540 9.922 7.061 1.00 83.75 90 ARG A C 1
ATOM 679 O O . ARG A 1 90 ? -3.725 9.621 7.219 1.00 83.75 90 ARG A O 1
ATOM 686 N N . PRO A 1 91 ? -1.695 10.151 8.080 1.00 83.81 91 PRO A N 1
ATOM 687 C CA . PRO A 1 91 ? -2.162 10.283 9.451 1.00 83.81 91 PRO A CA 1
ATOM 688 C C . PRO A 1 91 ? -3.266 11.341 9.561 1.00 83.81 91 PRO A C 1
ATOM 690 O O . PRO A 1 91 ? -3.114 12.417 8.977 1.00 83.81 91 PRO A O 1
ATOM 693 N N . PRO A 1 92 ? -4.374 11.055 10.264 1.00 83.12 92 PRO A N 1
ATOM 694 C CA . PRO A 1 92 ? -5.409 12.051 10.493 1.00 83.12 92 PRO A CA 1
ATOM 695 C C . PRO A 1 92 ? -4.873 13.157 11.412 1.00 83.12 92 PRO A C 1
ATOM 697 O O . PRO A 1 92 ? -4.081 12.878 12.311 1.00 83.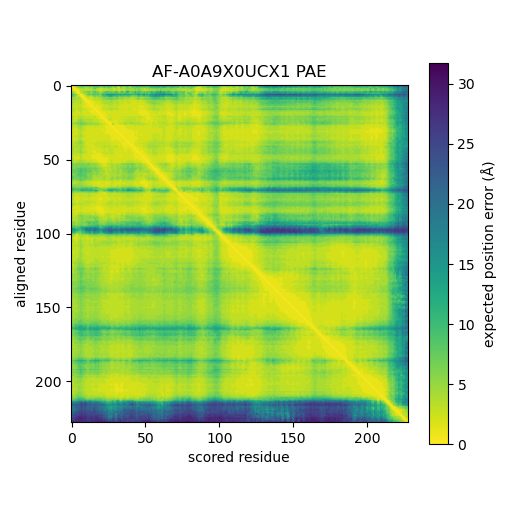12 92 PRO A O 1
ATOM 700 N N . ALA A 1 93 ? -5.323 14.399 11.209 1.00 80.62 93 ALA A N 1
ATOM 701 C CA . ALA A 1 93 ? -4.872 15.554 11.996 1.00 80.62 93 ALA A CA 1
ATOM 702 C C . ALA A 1 93 ? -5.088 15.352 13.506 1.00 80.62 93 ALA A C 1
ATOM 704 O O . ALA A 1 93 ? -4.222 15.673 14.309 1.00 80.62 93 ALA A O 1
ATOM 705 N N . CYS A 1 94 ? -6.170 14.668 13.892 1.00 73.75 94 CYS A N 1
ATOM 706 C CA . CYS A 1 94 ? -6.440 14.324 15.287 1.00 73.75 94 CYS A CA 1
ATOM 707 C C . CYS A 1 94 ? -5.365 13.437 15.946 1.00 73.75 94 CYS A C 1
ATOM 709 O O . CYS A 1 94 ? -5.270 13.439 17.165 1.00 73.75 94 CYS A O 1
ATOM 711 N N . LEU A 1 95 ? -4.530 12.716 15.186 1.00 78.38 95 LEU A N 1
ATOM 712 C CA . LEU A 1 95 ? -3.361 12.014 15.736 1.00 78.38 95 LEU A CA 1
ATOM 713 C C . LEU A 1 95 ? -2.192 12.973 16.038 1.00 78.38 95 LEU A C 1
ATOM 715 O O . LEU A 1 95 ? -1.329 12.647 16.847 1.00 78.38 95 LEU A O 1
ATOM 719 N N . LEU A 1 96 ? -2.134 14.119 15.357 1.00 71.56 96 LEU A N 1
ATOM 720 C CA . LEU A 1 96 ? -1.058 15.109 15.452 1.00 71.56 96 LEU A CA 1
ATOM 721 C C . LEU A 1 96 ? -1.366 16.210 16.483 1.00 71.56 96 LEU A C 1
ATOM 723 O O . LEU A 1 96 ? -0.447 16.697 17.135 1.00 71.56 96 LEU A O 1
ATOM 727 N N . ASP A 1 97 ? -2.644 16.557 16.665 1.00 67.19 97 ASP A N 1
ATOM 728 C CA . ASP A 1 97 ? -3.076 17.770 17.377 1.00 67.19 97 ASP A CA 1
ATOM 729 C C . ASP A 1 97 ? -3.405 17.575 18.881 1.00 67.19 97 ASP A C 1
ATOM 731 O O . ASP A 1 97 ? -4.095 18.399 19.481 1.00 67.19 97 ASP A O 1
ATOM 735 N N . GLY A 1 98 ? -2.917 16.512 19.536 1.00 59.62 98 GLY A N 1
ATOM 736 C CA . GLY A 1 98 ? -3.062 16.312 20.992 1.00 59.62 98 GLY A CA 1
ATOM 737 C C . GLY A 1 98 ? -3.820 15.035 21.392 1.00 59.62 98 GLY A C 1
ATOM 738 O O . GLY A 1 98 ? -3.813 14.073 20.628 1.00 59.62 98 GLY A O 1
ATOM 739 N N . PRO A 1 99 ? -4.442 14.958 22.593 1.00 58.59 99 PRO A N 1
ATOM 740 C CA . PRO A 1 99 ? -4.864 13.705 23.239 1.00 58.59 99 PRO A CA 1
ATOM 741 C C . PRO A 1 99 ? -6.145 13.099 22.637 1.00 58.59 99 PRO A C 1
ATOM 743 O O . PRO A 1 99 ? -6.979 12.536 23.358 1.00 58.59 99 PRO A O 1
ATOM 746 N N . ALA A 1 100 ? -6.345 13.224 21.323 1.00 61.25 100 ALA A N 1
ATOM 747 C CA . ALA A 1 100 ? -7.451 12.564 20.664 1.00 61.25 100 ALA A CA 1
ATOM 748 C C . ALA A 1 100 ? -7.323 11.046 20.875 1.00 61.25 100 ALA A C 1
ATOM 750 O O . ALA A 1 100 ? -6.219 10.502 20.953 1.00 61.25 100 ALA A O 1
ATOM 751 N N . PRO A 1 101 ? -8.448 10.334 20.992 1.00 74.06 101 PRO A N 1
ATOM 752 C CA . PRO A 1 101 ? -8.486 8.926 21.358 1.00 74.06 101 PRO A CA 1
ATOM 753 C C . PRO A 1 101 ? -8.067 7.989 20.207 1.00 74.06 101 PRO A C 1
ATOM 755 O O . PRO A 1 101 ? -8.669 6.930 20.035 1.00 74.06 101 PRO A O 1
ATOM 758 N N . VAL A 1 102 ? -7.082 8.393 19.401 1.00 81.25 102 VAL A N 1
ATOM 759 C CA . VAL A 1 102 ? -6.667 7.717 18.177 1.00 81.25 102 VAL A CA 1
ATOM 760 C C . VAL A 1 102 ? -5.235 7.219 18.312 1.00 81.25 102 VAL A C 1
ATOM 762 O O . VAL A 1 102 ? -4.346 7.954 18.730 1.00 81.25 102 VAL A O 1
ATOM 765 N N . ALA A 1 103 ? -5.002 5.970 17.925 1.00 85.62 103 ALA A N 1
ATOM 766 C CA . ALA A 1 103 ? -3.674 5.366 17.903 1.00 85.62 103 ALA A CA 1
ATOM 767 C C . ALA A 1 103 ? -3.422 4.663 16.569 1.00 85.62 103 ALA A C 1
ATOM 769 O O . ALA A 1 103 ? -4.353 4.306 15.850 1.00 85.62 103 ALA A O 1
ATOM 770 N N . ARG A 1 104 ? -2.155 4.425 16.227 1.00 88.44 104 ARG A N 1
ATOM 771 C CA . ARG A 1 104 ? -1.822 3.498 15.138 1.00 88.44 104 ARG A CA 1
ATOM 772 C C . ARG A 1 1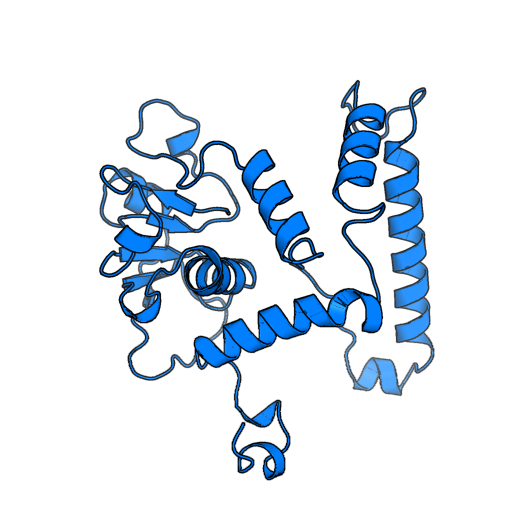04 ? -2.092 2.070 15.604 1.00 88.44 104 ARG A C 1
ATOM 774 O O . ARG A 1 104 ? -1.711 1.718 16.716 1.00 88.44 104 ARG A O 1
ATOM 781 N N . LEU A 1 105 ? -2.646 1.231 14.727 1.00 87.38 105 LEU A N 1
ATOM 782 C CA . LEU A 1 105 ? -2.776 -0.211 14.984 1.00 87.38 105 LEU A CA 1
ATOM 783 C C . LEU A 1 105 ? -1.412 -0.867 15.240 1.00 87.38 105 LEU A C 1
ATOM 785 O O . LEU A 1 105 ? -1.296 -1.786 16.044 1.00 87.38 105 LEU A O 1
ATOM 789 N N . ARG A 1 106 ? -0.369 -0.357 14.581 1.00 86.94 106 ARG A N 1
ATOM 790 C CA . ARG A 1 106 ? 1.026 -0.696 14.851 1.00 86.94 106 ARG A CA 1
ATOM 791 C C . ARG A 1 106 ? 1.818 0.581 15.147 1.00 86.94 106 ARG A C 1
ATOM 793 O O . ARG A 1 106 ? 1.995 1.383 14.227 1.00 86.94 106 ARG A O 1
ATOM 800 N N . PRO A 1 107 ? 2.247 0.801 16.403 1.00 85.25 107 PRO A N 1
ATOM 801 C CA . PRO A 1 107 ? 2.981 2.006 16.786 1.00 85.25 107 PRO A CA 1
ATOM 802 C C . PRO A 1 107 ? 4.329 2.146 16.070 1.00 85.25 107 PRO A C 1
ATOM 804 O O . PRO A 1 107 ? 4.621 3.219 15.547 1.00 85.25 107 PRO A O 1
ATOM 807 N N . ASP A 1 108 ? 5.107 1.062 15.991 1.00 90.00 108 ASP A N 1
ATOM 808 C CA . ASP A 1 108 ? 6.379 1.027 15.263 1.00 90.00 108 ASP A CA 1
ATOM 809 C C . ASP A 1 108 ? 6.147 0.601 13.809 1.00 90.00 108 ASP A C 1
ATOM 811 O O . ASP A 1 108 ? 6.172 -0.579 13.452 1.00 90.00 108 ASP A O 1
ATOM 815 N N . THR A 1 109 ? 5.855 1.580 12.954 1.00 88.88 109 THR A N 1
ATOM 816 C CA . THR A 1 109 ? 5.617 1.310 11.533 1.00 88.88 109 THR A CA 1
ATOM 817 C C . THR A 1 109 ? 6.879 0.864 10.807 1.00 88.88 109 THR A C 1
ATOM 819 O O . THR A 1 109 ? 6.767 0.087 9.865 1.00 88.88 109 THR A O 1
ATOM 822 N N . HIS A 1 110 ? 8.055 1.316 11.248 1.00 90.81 110 HIS A N 1
ATOM 823 C CA . HIS A 1 110 ? 9.323 0.985 10.608 1.00 90.81 110 HIS A CA 1
ATOM 824 C C . HIS A 1 110 ? 9.659 -0.495 10.812 1.00 90.81 110 HIS A C 1
ATOM 826 O O . HIS A 1 110 ? 9.904 -1.209 9.841 1.00 90.81 110 HIS A O 1
ATOM 832 N N . ALA A 1 111 ? 9.568 -0.996 12.048 1.00 93.38 111 ALA A N 1
ATOM 833 C CA . ALA A 1 111 ? 9.785 -2.413 12.331 1.00 93.38 111 ALA A CA 1
ATOM 834 C C . ALA A 1 111 ? 8.799 -3.323 11.576 1.00 93.38 111 ALA A C 1
ATOM 836 O O . ALA A 1 111 ? 9.207 -4.350 11.031 1.00 93.38 111 ALA A O 1
ATOM 837 N N . GLU A 1 112 ? 7.521 -2.939 11.480 1.00 91.62 112 GLU A N 1
ATOM 838 C CA . GLU A 1 112 ? 6.520 -3.708 10.724 1.00 91.62 112 GLU A CA 1
ATOM 839 C C . GLU A 1 112 ? 6.792 -3.708 9.215 1.00 91.62 112 GLU A C 1
ATOM 841 O O . GLU A 1 112 ? 6.585 -4.724 8.558 1.00 91.62 112 GLU A O 1
ATOM 846 N N . GLU A 1 113 ? 7.257 -2.595 8.647 1.00 92.62 113 GLU A N 1
ATOM 847 C CA . GLU A 1 113 ? 7.618 -2.506 7.226 1.00 92.62 113 GLU A CA 1
ATOM 848 C C . GLU A 1 113 ? 8.856 -3.356 6.904 1.00 92.62 113 GLU A C 1
ATOM 850 O O . GLU A 1 113 ? 8.898 -4.026 5.869 1.00 92.62 113 GLU A O 1
ATOM 855 N N . ILE A 1 114 ? 9.826 -3.416 7.819 1.00 94.25 114 ILE A N 1
ATOM 856 C CA . ILE A 1 114 ? 10.972 -4.328 7.722 1.00 94.25 114 ILE A CA 1
ATOM 857 C C . ILE A 1 114 ? 10.509 -5.787 7.798 1.00 94.25 114 ILE A C 1
ATOM 859 O O . ILE A 1 114 ? 10.924 -6.608 6.978 1.00 94.25 114 ILE A O 1
ATOM 863 N N . ALA A 1 115 ? 9.659 -6.125 8.772 1.00 93.50 115 ALA A N 1
ATOM 864 C CA . ALA A 1 115 ? 9.128 -7.476 8.938 1.00 93.50 115 ALA A CA 1
ATOM 865 C C . ALA A 1 115 ? 8.325 -7.917 7.706 1.00 93.50 115 ALA A C 1
ATOM 867 O O . ALA A 1 115 ? 8.520 -9.026 7.209 1.00 93.50 115 ALA A O 1
ATOM 868 N N . TRP A 1 116 ? 7.498 -7.019 7.165 1.00 92.81 116 TRP A N 1
ATOM 869 C CA . TRP A 1 116 ? 6.785 -7.210 5.907 1.00 92.81 116 TRP A CA 1
ATOM 870 C C . TRP A 1 116 ? 7.737 -7.543 4.763 1.00 92.81 116 TRP A C 1
ATOM 872 O O . TRP A 1 116 ? 7.570 -8.561 4.090 1.00 92.81 116 TRP A O 1
ATOM 882 N N . HIS A 1 117 ? 8.746 -6.696 4.545 1.00 93.94 117 HIS A N 1
ATOM 883 C CA . HIS A 1 117 ? 9.689 -6.880 3.450 1.00 93.94 117 HIS A CA 1
ATOM 884 C C . HIS A 1 117 ? 10.453 -8.201 3.594 1.00 93.94 117 HIS A C 1
ATOM 886 O O . HIS A 1 117 ? 10.627 -8.921 2.618 1.00 93.94 117 HIS A O 1
ATOM 892 N N . ARG A 1 118 ? 10.869 -8.567 4.812 1.00 93.56 118 ARG A N 1
ATOM 893 C CA . ARG A 1 118 ? 11.531 -9.856 5.074 1.00 93.56 118 ARG A CA 1
ATOM 894 C C . ARG A 1 118 ? 10.624 -11.054 4.790 1.00 93.56 118 ARG A C 1
ATOM 896 O O . ARG A 1 118 ? 11.111 -12.056 4.283 1.00 93.56 118 ARG A O 1
ATOM 903 N N . ALA A 1 119 ? 9.334 -10.954 5.107 1.00 92.56 119 ALA A N 1
ATOM 904 C CA . ALA A 1 119 ? 8.375 -12.035 4.894 1.00 92.56 119 ALA A CA 1
ATOM 905 C C . ALA A 1 119 ? 7.962 -12.197 3.422 1.00 92.56 119 ALA A C 1
ATOM 907 O O . ALA A 1 119 ? 7.674 -13.306 2.987 1.00 92.56 119 ALA A O 1
ATOM 908 N N . THR A 1 120 ? 7.911 -11.100 2.663 1.00 92.62 120 THR A N 1
ATOM 909 C CA . THR A 1 120 ? 7.311 -11.076 1.314 1.00 92.62 120 THR A CA 1
ATOM 910 C C . THR A 1 120 ? 8.315 -10.865 0.184 1.00 92.62 120 THR A C 1
ATOM 912 O O . THR A 1 120 ? 8.051 -11.245 -0.954 1.00 92.62 120 THR A O 1
ATOM 915 N N . GLY A 1 121 ? 9.467 -10.261 0.479 1.00 92.00 121 GLY A N 1
ATOM 916 C CA . GLY A 1 121 ? 10.495 -9.904 -0.495 1.00 92.00 121 GLY A CA 1
ATOM 917 C C . GLY A 1 121 ? 10.195 -8.652 -1.326 1.00 92.00 121 GLY A C 1
ATOM 918 O O . GLY A 1 121 ? 10.940 -8.377 -2.264 1.00 92.00 121 GLY A O 1
ATOM 919 N N . PHE A 1 122 ? 9.128 -7.900 -1.025 1.00 92.56 122 PHE A N 1
ATOM 920 C CA . PHE A 1 122 ? 8.772 -6.686 -1.767 1.00 92.56 122 PHE A CA 1
ATOM 921 C C . PHE A 1 122 ? 8.249 -5.558 -0.869 1.00 92.56 122 PHE A C 1
ATOM 923 O O . PHE A 1 122 ? 7.798 -5.776 0.258 1.00 92.56 122 PHE A O 1
ATOM 930 N N . PHE A 1 123 ? 8.296 -4.329 -1.391 1.00 91.81 123 PHE A N 1
ATOM 931 C CA . PHE A 1 123 ? 7.714 -3.143 -0.769 1.00 91.81 123 PHE A CA 1
ATOM 932 C C . PHE A 1 123 ? 6.537 -2.625 -1.626 1.00 91.81 123 PHE A C 1
ATOM 934 O O . PHE A 1 123 ? 6.772 -2.277 -2.783 1.00 91.81 123 PHE A O 1
ATOM 941 N N . PRO A 1 124 ? 5.306 -2.524 -1.079 1.00 91.38 124 PRO A N 1
ATOM 942 C CA . PRO A 1 124 ? 4.066 -2.351 -1.845 1.00 91.38 124 PRO A CA 1
ATOM 943 C C . PRO A 1 124 ? 4.069 -1.287 -2.967 1.00 91.38 124 PRO A C 1
ATOM 945 O O . PRO A 1 124 ? 4.255 -0.089 -2.728 1.00 91.38 124 PRO A O 1
ATOM 948 N N . ILE A 1 125 ? 3.736 -1.703 -4.190 1.00 89.19 125 ILE A N 1
ATOM 949 C CA . ILE A 1 125 ? 3.531 -0.895 -5.385 1.00 89.19 125 ILE A CA 1
ATOM 950 C C . ILE A 1 125 ? 2.248 -0.107 -5.199 1.00 89.19 125 ILE A C 1
ATOM 952 O O . ILE A 1 125 ? 1.151 -0.640 -5.014 1.00 89.19 125 ILE A O 1
ATOM 956 N N . MET A 1 126 ? 2.393 1.205 -5.336 1.00 90.38 126 MET A N 1
ATOM 957 C CA . MET A 1 126 ? 1.283 2.145 -5.229 1.00 90.38 126 MET A CA 1
ATOM 958 C C . MET A 1 126 ? 0.882 2.752 -6.573 1.00 90.38 126 MET A C 1
ATOM 960 O O . MET A 1 126 ? -0.209 3.307 -6.688 1.00 90.38 126 MET A O 1
ATOM 964 N N . ARG A 1 127 ? 1.763 2.707 -7.582 1.00 89.50 127 ARG A N 1
ATOM 965 C CA . ARG A 1 127 ? 1.576 3.378 -8.877 1.00 89.50 127 ARG A CA 1
ATOM 966 C C . ARG A 1 127 ? 2.169 2.550 -10.013 1.00 89.50 127 ARG A C 1
ATOM 968 O O . ARG A 1 127 ? 3.228 1.954 -9.847 1.00 89.50 127 ARG A O 1
ATOM 975 N N . CYS A 1 128 ? 1.529 2.594 -11.178 1.00 89.19 128 CYS A N 1
ATOM 976 C CA . CYS A 1 128 ? 2.057 2.048 -12.425 1.00 89.19 128 CYS A CA 1
ATOM 977 C C . CYS A 1 128 ? 2.067 3.125 -13.517 1.00 89.19 128 CYS A C 1
ATOM 979 O O . CYS A 1 128 ? 1.317 4.101 -13.453 1.00 89.19 128 CYS A O 1
ATOM 981 N N . LEU A 1 129 ? 2.928 2.946 -14.519 1.00 88.75 129 LEU A N 1
ATOM 982 C CA . LEU A 1 129 ? 2.892 3.735 -15.745 1.00 88.75 129 LEU A CA 1
ATOM 983 C C . LEU A 1 129 ? 2.061 2.975 -16.778 1.00 88.75 129 LEU A C 1
ATOM 985 O O . LEU A 1 129 ? 2.377 1.831 -17.100 1.00 88.75 129 LEU A O 1
ATOM 989 N N . ALA A 1 130 ? 1.028 3.619 -17.314 1.00 90.38 130 ALA A N 1
ATOM 990 C CA . ALA A 1 130 ? 0.184 3.053 -18.356 1.00 90.38 130 ALA A CA 1
ATOM 991 C C . ALA A 1 130 ? 0.369 3.815 -19.673 1.00 90.38 130 ALA A C 1
ATOM 993 O O . ALA A 1 130 ? 0.398 5.045 -19.697 1.00 90.38 130 ALA A O 1
ATOM 994 N N . VAL A 1 131 ? 0.460 3.073 -20.777 1.00 88.25 131 VAL A N 1
ATOM 995 C CA . VAL A 1 131 ? 0.473 3.617 -22.140 1.00 88.25 131 VAL A CA 1
ATOM 996 C C . VAL A 1 131 ? -0.759 3.095 -22.865 1.00 88.25 131 VAL A C 1
ATOM 998 O O . VAL A 1 131 ? -1.048 1.899 -22.835 1.00 88.25 131 VAL A O 1
ATOM 1001 N N . ARG A 1 132 ? -1.499 3.992 -23.520 1.00 94.12 132 ARG A N 1
ATOM 1002 C CA . ARG A 1 132 ? -2.695 3.624 -24.286 1.00 94.12 132 ARG A CA 1
ATOM 1003 C C . ARG A 1 132 ? -2.312 2.688 -25.441 1.00 94.12 132 ARG A C 1
ATOM 1005 O O . ARG A 1 132 ? -1.312 2.924 -26.122 1.00 94.12 132 ARG A O 1
ATOM 1012 N N . LYS A 1 133 ? -3.099 1.628 -25.660 1.00 93.31 133 LYS A N 1
ATOM 1013 C CA . LYS A 1 133 ? -2.774 0.551 -26.618 1.00 93.31 133 LYS A CA 1
ATOM 1014 C C . LYS A 1 133 ? -2.582 1.059 -28.053 1.00 93.31 133 LYS A C 1
ATOM 1016 O O . LYS A 1 133 ? -1.641 0.649 -28.719 1.00 93.31 133 LYS A O 1
ATOM 1021 N N . ASP A 1 134 ? -3.425 1.979 -28.513 1.00 96.31 134 ASP A N 1
ATOM 1022 C CA . ASP A 1 134 ? -3.324 2.616 -29.836 1.00 96.31 134 ASP A CA 1
ATOM 1023 C C . ASP A 1 134 ? -2.043 3.457 -29.993 1.00 96.31 134 ASP A C 1
ATOM 1025 O O . ASP A 1 134 ? -1.420 3.444 -31.051 1.00 96.31 134 ASP A O 1
ATOM 1029 N N . VAL A 1 135 ? -1.618 4.164 -28.942 1.00 96.81 135 VAL A N 1
ATOM 1030 C CA . VAL A 1 135 ? -0.381 4.955 -28.937 1.00 96.81 135 VAL A CA 1
ATOM 1031 C C . VAL A 1 135 ? 0.830 4.032 -29.001 1.00 96.81 135 VAL A C 1
ATOM 1033 O O . VAL A 1 135 ? 1.731 4.288 -29.796 1.00 96.81 135 VAL A O 1
ATOM 1036 N N . ALA A 1 136 ? 0.837 2.949 -28.219 1.00 94.06 136 ALA A N 1
ATOM 1037 C CA . ALA A 1 136 ? 1.883 1.931 -28.287 1.00 94.06 136 ALA A CA 1
ATOM 1038 C C . ALA A 1 136 ? 1.912 1.237 -29.661 1.00 94.06 136 ALA A C 1
ATOM 1040 O O . ALA A 1 136 ? 2.987 1.036 -30.213 1.00 94.06 136 ALA A O 1
ATOM 1041 N N . GLY A 1 137 ? 0.749 0.954 -30.258 1.00 94.50 137 GLY A N 1
ATOM 1042 C CA . GLY A 1 137 ? 0.653 0.388 -31.607 1.00 94.50 137 GLY A CA 1
ATOM 1043 C C . GLY A 1 137 ? 1.194 1.325 -32.693 1.00 94.50 137 GLY A C 1
ATOM 1044 O O . GLY A 1 137 ? 1.919 0.887 -33.579 1.00 94.50 137 GLY A O 1
ATOM 1045 N N . ARG A 1 138 ? 0.912 2.634 -32.599 1.00 97.94 138 ARG A N 1
ATOM 1046 C CA . ARG A 1 138 ? 1.453 3.655 -33.519 1.00 97.94 138 ARG A CA 1
ATOM 1047 C C . ARG A 1 138 ? 2.934 3.961 -33.279 1.00 97.94 138 ARG A C 1
ATOM 1049 O O . ARG A 1 138 ? 3.592 4.493 -34.169 1.00 97.94 138 ARG A O 1
ATOM 1056 N N . ARG A 1 139 ? 3.454 3.692 -32.076 1.00 96.56 139 ARG A N 1
ATOM 1057 C CA . ARG A 1 139 ? 4.846 3.959 -31.673 1.00 96.56 139 ARG A CA 1
ATOM 1058 C C . ARG A 1 139 ? 5.410 2.770 -30.880 1.00 96.56 139 ARG A C 1
ATOM 1060 O O . ARG A 1 139 ? 5.576 2.891 -29.665 1.00 96.56 139 ARG A O 1
ATOM 1067 N N . PRO A 1 140 ? 5.747 1.641 -31.533 1.00 92.62 140 PRO A N 1
ATOM 1068 C CA . PRO A 1 140 ? 6.159 0.417 -30.832 1.00 92.62 140 PRO A CA 1
ATOM 1069 C C . PRO A 1 140 ? 7.422 0.566 -29.973 1.00 92.62 140 PRO A C 1
ATOM 1071 O O . PRO A 1 140 ? 7.605 -0.162 -29.003 1.00 92.62 140 PRO A O 1
ATOM 1074 N N . TRP A 1 141 ? 8.280 1.539 -30.291 1.00 92.06 141 TRP A N 1
ATOM 1075 C CA . TRP A 1 141 ? 9.477 1.871 -29.514 1.00 92.06 141 TRP A CA 1
ATOM 1076 C C . TRP A 1 141 ? 9.170 2.629 -28.207 1.00 92.06 141 TRP A C 1
ATOM 1078 O O . TRP A 1 141 ? 9.989 2.640 -27.291 1.00 92.06 141 TRP A O 1
ATOM 1088 N N . LEU A 1 142 ? 7.998 3.262 -28.082 1.00 92.44 142 LEU A N 1
ATOM 1089 C CA . LEU A 1 142 ? 7.690 4.158 -26.964 1.00 92.44 142 LEU A CA 1
ATOM 1090 C C . LEU A 1 142 ? 7.665 3.452 -25.595 1.00 92.44 142 LEU A C 1
ATOM 1092 O O . LEU A 1 142 ? 8.259 3.993 -24.662 1.00 92.44 142 LEU A O 1
ATOM 1096 N N . PRO A 1 143 ? 7.030 2.274 -25.417 1.00 91.38 143 PRO A N 1
ATOM 1097 C CA . PRO A 1 143 ? 6.996 1.617 -24.110 1.00 91.38 143 PRO A CA 1
ATOM 1098 C C . PRO A 1 143 ? 8.390 1.271 -23.569 1.00 91.38 143 PRO A C 1
ATOM 1100 O O . PRO A 1 143 ? 8.656 1.487 -22.385 1.00 91.38 143 PRO A O 1
ATOM 1103 N N . VAL A 1 144 ? 9.295 0.781 -24.428 1.00 90.19 144 VAL A N 1
ATOM 1104 C CA . VAL A 1 144 ? 10.665 0.438 -24.015 1.00 90.19 144 VAL A CA 1
ATOM 1105 C C . VAL A 1 144 ? 11.495 1.685 -23.712 1.00 90.19 144 VAL A C 1
ATOM 1107 O O . VAL A 1 144 ? 12.218 1.695 -22.716 1.00 90.19 144 VAL A O 1
ATOM 1110 N N . GLU A 1 145 ? 11.347 2.762 -24.488 1.00 94.81 145 GLU A N 1
ATOM 1111 C CA . GLU A 1 145 ? 12.050 4.022 -24.217 1.00 94.81 145 GLU A CA 1
ATOM 1112 C C . GLU A 1 145 ? 11.559 4.694 -22.932 1.00 94.81 145 GLU A C 1
ATOM 1114 O O . GLU A 1 145 ? 12.374 5.142 -22.125 1.00 94.81 145 GLU A O 1
ATOM 1119 N N . LEU A 1 146 ? 10.249 4.677 -22.661 1.00 92.81 146 LEU A N 1
ATOM 1120 C CA . LEU A 1 146 ? 9.716 5.125 -21.374 1.00 92.81 146 LEU A CA 1
ATOM 1121 C C . LEU A 1 146 ? 10.288 4.286 -20.229 1.00 92.81 146 LEU A C 1
ATOM 1123 O O . LEU A 1 146 ? 10.788 4.840 -19.253 1.00 92.81 146 LEU A O 1
ATOM 1127 N N . HIS A 1 147 ? 10.284 2.957 -20.354 1.00 90.94 147 HIS A N 1
ATOM 1128 C CA . HIS A 1 147 ? 10.850 2.084 -19.328 1.00 90.94 147 HIS A CA 1
ATOM 1129 C C . HIS A 1 147 ? 12.327 2.410 -19.041 1.00 90.94 147 HIS A C 1
ATOM 1131 O O . HIS A 1 147 ? 12.709 2.568 -17.880 1.00 90.94 147 HIS A O 1
ATOM 1137 N N . ARG A 1 148 ? 13.149 2.575 -20.086 1.00 92.12 148 ARG A N 1
ATOM 1138 C CA . ARG A 1 148 ? 14.568 2.957 -19.970 1.00 92.12 148 ARG A CA 1
ATOM 1139 C C . ARG A 1 148 ? 14.737 4.321 -19.305 1.00 92.12 148 ARG A C 1
ATOM 1141 O O . ARG A 1 148 ? 15.535 4.443 -18.375 1.00 92.12 148 ARG A O 1
ATOM 1148 N N . ALA A 1 149 ? 13.968 5.322 -19.733 1.00 95.69 149 ALA A N 1
ATOM 1149 C CA . ALA A 1 149 ? 14.019 6.672 -19.181 1.00 95.69 149 ALA A CA 1
ATOM 1150 C C . ALA A 1 149 ? 13.677 6.690 -17.683 1.00 95.69 149 ALA A C 1
ATOM 1152 O O . ALA A 1 149 ? 14.424 7.261 -16.889 1.00 95.69 149 ALA A O 1
ATOM 1153 N N . PHE A 1 150 ? 12.610 6.001 -17.271 1.00 94.12 150 PHE A N 1
ATOM 1154 C CA . PHE A 1 150 ? 12.217 5.908 -15.863 1.00 94.12 150 PHE A CA 1
ATOM 1155 C C . PHE A 1 150 ? 13.211 5.085 -15.027 1.00 94.12 150 PHE A C 1
ATOM 1157 O O . PHE A 1 150 ? 13.528 5.473 -13.902 1.00 94.12 150 PHE A O 1
ATOM 1164 N N . CYS A 1 151 ? 13.770 3.997 -15.570 1.00 91.88 151 CYS A N 1
ATOM 1165 C CA . CYS A 1 151 ? 14.857 3.260 -14.919 1.00 91.88 151 CYS A CA 1
ATOM 1166 C C . CYS A 1 151 ? 16.081 4.154 -14.671 1.00 91.88 151 CYS A C 1
ATOM 1168 O O . CYS A 1 151 ? 16.629 4.129 -13.566 1.00 91.88 151 CYS A O 1
ATOM 11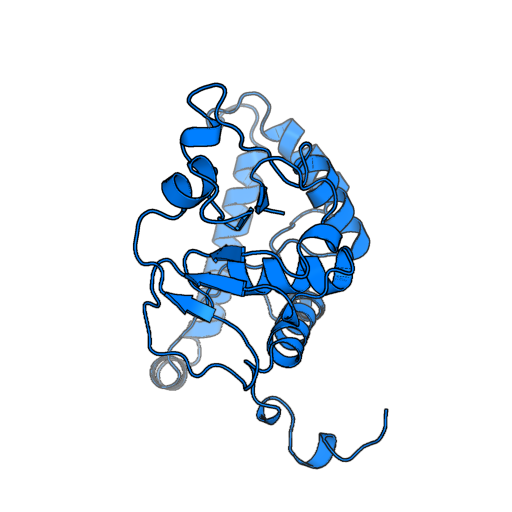70 N N . LYS A 1 152 ? 16.471 4.969 -15.663 1.00 96.06 152 LYS A N 1
ATOM 1171 C CA . LYS A 1 152 ? 17.566 5.942 -15.538 1.00 96.06 152 LYS A CA 1
ATOM 1172 C C . LYS A 1 152 ? 17.247 7.014 -14.496 1.00 96.06 152 LYS A C 1
ATOM 1174 O O . LYS A 1 152 ? 18.073 7.265 -13.626 1.00 96.06 152 LYS A O 1
ATOM 1179 N N . ALA A 1 153 ? 16.052 7.602 -14.542 1.00 95.62 153 ALA A N 1
ATOM 1180 C CA . ALA A 1 153 ? 15.627 8.630 -13.593 1.00 95.62 153 ALA A CA 1
ATOM 1181 C C . ALA A 1 153 ? 15.647 8.122 -12.142 1.00 95.62 153 ALA A C 1
ATOM 1183 O O . ALA A 1 153 ? 16.197 8.784 -11.264 1.00 95.62 153 ALA A O 1
ATOM 1184 N N . ARG A 1 154 ? 15.128 6.912 -11.891 1.00 93.12 154 ARG A N 1
ATOM 1185 C CA . ARG A 1 154 ? 15.194 6.285 -10.563 1.00 93.12 154 ARG A CA 1
ATOM 1186 C C . ARG A 1 154 ? 16.638 6.034 -10.129 1.00 93.12 154 ARG A C 1
ATOM 1188 O O . ARG A 1 154 ? 16.973 6.321 -8.989 1.00 93.12 154 ARG A O 1
ATOM 1195 N N . ALA A 1 155 ? 17.482 5.488 -11.008 1.00 93.00 155 ALA A N 1
ATOM 1196 C CA . ALA A 1 155 ? 18.880 5.212 -10.672 1.00 93.00 155 ALA A CA 1
ATOM 1197 C C . ALA A 1 155 ? 19.628 6.490 -10.258 1.00 93.00 155 ALA A C 1
ATOM 1199 O O . ALA A 1 155 ? 20.330 6.479 -9.252 1.00 93.00 155 ALA A O 1
ATOM 1200 N N . LEU A 1 156 ? 19.411 7.595 -10.982 1.00 94.38 156 LEU A N 1
ATOM 1201 C CA . LEU A 1 156 ? 19.946 8.909 -10.620 1.00 94.38 156 LEU A CA 1
ATOM 1202 C C . LEU A 1 156 ? 19.425 9.367 -9.254 1.00 94.38 156 LEU A C 1
ATOM 1204 O O . LEU A 1 156 ? 20.222 9.707 -8.388 1.00 94.38 156 LEU A O 1
ATOM 1208 N N . SER A 1 157 ? 18.111 9.296 -9.029 1.00 92.81 157 SER A N 1
ATOM 1209 C CA . SER A 1 157 ? 17.503 9.694 -7.754 1.00 92.81 157 SER A CA 1
ATOM 1210 C C . SER A 1 157 ? 18.041 8.894 -6.562 1.00 92.81 157 SER A C 1
ATOM 1212 O O . SER A 1 157 ? 18.308 9.476 -5.517 1.00 92.81 157 SER A O 1
ATOM 1214 N N . LEU A 1 158 ? 18.249 7.579 -6.703 1.00 91.69 158 LEU A N 1
ATOM 1215 C CA . LEU A 1 158 ? 18.822 6.754 -5.633 1.00 91.69 158 LEU A CA 1
ATOM 1216 C C . LEU A 1 158 ? 20.308 7.056 -5.399 1.00 91.69 158 LEU A C 1
ATOM 1218 O O . LEU A 1 158 ? 20.750 7.039 -4.255 1.00 91.69 158 LEU A O 1
ATOM 1222 N N . ALA A 1 159 ? 21.070 7.351 -6.455 1.00 92.00 159 ALA A N 1
ATOM 1223 C CA . ALA A 1 159 ? 22.468 7.757 -6.323 1.00 92.00 159 ALA A CA 1
ATOM 1224 C C . ALA A 1 159 ? 22.603 9.106 -5.594 1.00 92.00 159 ALA A C 1
ATOM 1226 O O . ALA A 1 159 ? 23.508 9.278 -4.781 1.00 92.00 159 ALA A O 1
ATOM 1227 N N . GLU A 1 160 ? 21.676 10.044 -5.815 1.00 93.12 160 GLU A N 1
ATOM 1228 C CA . GLU A 1 160 ? 21.653 11.335 -5.114 1.00 93.12 160 GLU A CA 1
ATOM 1229 C C . GLU A 1 160 ? 21.469 11.192 -3.592 1.00 93.12 160 GLU A C 1
ATOM 1231 O O . GLU A 1 160 ? 21.984 12.019 -2.840 1.00 93.12 160 GLU A O 1
ATOM 1236 N N . LEU A 1 161 ? 20.793 10.136 -3.115 1.00 92.38 161 LEU A N 1
ATOM 1237 C CA . LEU A 1 161 ? 20.627 9.866 -1.676 1.00 92.38 161 LEU A CA 1
ATOM 1238 C C . LEU A 1 161 ? 21.928 9.426 -0.987 1.00 92.38 161 LEU A C 1
ATOM 1240 O O . LEU A 1 161 ? 22.021 9.480 0.236 1.00 92.38 161 LEU A O 1
ATOM 1244 N N . GLN A 1 162 ? 22.934 9.011 -1.758 1.00 91.00 162 GLN A N 1
ATOM 1245 C CA . GLN A 1 162 ? 24.243 8.596 -1.246 1.00 91.00 162 GLN A CA 1
ATOM 1246 C C . GLN A 1 162 ? 25.222 9.772 -1.113 1.00 91.00 162 GLN A C 1
ATOM 1248 O O . GLN A 1 162 ? 26.323 9.608 -0.584 1.00 91.00 162 GLN A O 1
ATOM 1253 N N . LEU A 1 163 ? 24.857 10.961 -1.605 1.00 91.00 163 LEU A N 1
ATOM 1254 C CA . LEU A 1 163 ? 25.714 12.139 -1.533 1.00 91.00 163 LEU A CA 1
ATOM 1255 C C . LEU A 1 163 ? 25.860 12.610 -0.082 1.00 91.00 163 LEU A C 1
ATOM 1257 O O . LEU A 1 163 ? 24.874 12.786 0.623 1.00 91.00 163 LEU A O 1
ATOM 1261 N N . THR A 1 164 ? 27.098 12.881 0.338 1.00 89.25 164 THR A N 1
ATOM 1262 C CA . THR A 1 164 ? 27.418 13.388 1.688 1.00 89.25 164 THR A CA 1
ATOM 1263 C C . THR A 1 164 ? 27.868 14.850 1.701 1.00 89.25 164 THR A C 1
ATOM 1265 O O . THR A 1 164 ? 27.867 15.482 2.751 1.00 89.25 164 THR A O 1
ATOM 1268 N N . LYS A 1 165 ? 28.247 15.408 0.541 1.00 88.75 165 LYS A N 1
ATOM 1269 C CA . LYS A 1 165 ? 28.756 16.789 0.415 1.00 88.75 165 LYS A CA 1
ATOM 1270 C C . LYS A 1 165 ? 27.694 17.804 -0.010 1.00 88.75 165 LYS A C 1
ATOM 1272 O O . LYS A 1 165 ? 27.744 18.951 0.414 1.00 88.75 165 LYS A O 1
ATOM 1277 N N . VAL A 1 166 ? 26.758 17.394 -0.866 1.00 89.88 166 VAL A N 1
ATOM 1278 C CA . VAL A 1 166 ? 25.666 18.235 -1.380 1.00 89.88 166 VAL A CA 1
ATOM 1279 C C . VAL A 1 166 ? 24.384 17.426 -1.269 1.00 89.88 166 VAL A C 1
ATOM 1281 O O . VAL A 1 166 ? 24.057 16.630 -2.146 1.00 89.88 166 VAL A O 1
ATOM 1284 N N . LEU A 1 167 ? 23.703 17.571 -0.137 1.00 92.25 167 LEU A N 1
ATOM 1285 C CA . LEU A 1 167 ? 22.523 16.774 0.171 1.00 92.25 167 LEU A CA 1
ATOM 1286 C C . LEU A 1 167 ? 21.354 17.218 -0.711 1.00 92.25 167 LEU A C 1
ATOM 1288 O O . LEU A 1 167 ? 20.962 18.385 -0.697 1.00 92.25 167 LEU A O 1
ATOM 1292 N N . ARG A 1 168 ? 20.786 16.285 -1.484 1.00 91.50 168 ARG A N 1
ATOM 1293 C CA . ARG A 1 168 ? 19.657 16.584 -2.379 1.00 91.50 168 ARG A CA 1
ATOM 1294 C C . ARG A 1 168 ? 18.340 16.778 -1.632 1.00 91.50 168 ARG A C 1
ATOM 1296 O O . ARG A 1 168 ? 17.470 17.519 -2.079 1.00 91.50 168 ARG A O 1
ATOM 1303 N N . VAL A 1 169 ? 18.224 16.108 -0.493 1.00 89.19 169 VAL A N 1
ATOM 1304 C CA . VAL A 1 169 ? 17.154 16.271 0.484 1.00 89.19 169 VAL A CA 1
ATOM 1305 C C . VAL A 1 169 ? 17.830 16.765 1.756 1.00 89.19 169 VAL A C 1
ATOM 1307 O O . VAL A 1 169 ? 18.857 16.206 2.134 1.00 89.19 169 VAL A O 1
ATOM 1310 N N . SER A 1 170 ? 17.297 17.806 2.399 1.00 92.19 170 SER A N 1
ATOM 1311 C CA . SER A 1 170 ? 17.875 18.464 3.587 1.00 92.19 170 SER A CA 1
ATOM 1312 C C . SER A 1 170 ? 17.818 17.605 4.865 1.00 92.19 170 SER A C 1
ATOM 1314 O O . SER A 1 170 ? 17.442 18.086 5.930 1.00 92.19 170 SER A O 1
ATOM 1316 N N . LEU A 1 171 ? 18.177 16.323 4.761 1.00 92.81 171 LEU A N 1
ATOM 1317 C CA . LEU A 1 171 ? 18.284 15.356 5.844 1.00 92.81 171 LEU A CA 1
ATOM 1318 C C . LEU A 1 171 ? 19.772 15.019 6.065 1.00 92.81 171 LEU A C 1
ATOM 1320 O O . LEU A 1 171 ? 20.349 14.317 5.233 1.00 92.81 171 LEU A O 1
ATOM 1324 N N . PRO A 1 172 ? 20.397 15.469 7.172 1.00 93.56 172 PRO A N 1
ATOM 1325 C CA . PRO A 1 172 ? 21.841 15.327 7.399 1.00 93.56 172 PRO A CA 1
ATOM 1326 C C . PRO A 1 172 ? 22.388 13.896 7.304 1.00 93.56 172 PRO A C 1
ATOM 1328 O O . PRO A 1 172 ? 23.518 13.697 6.870 1.00 93.56 172 PRO A O 1
ATOM 1331 N N . TRP A 1 173 ? 21.587 12.899 7.685 1.00 93.81 173 TRP A N 1
ATOM 1332 C CA . TRP A 1 173 ? 21.996 11.490 7.752 1.00 93.81 173 TRP A CA 1
ATOM 1333 C C . TRP A 1 173 ? 21.426 10.637 6.615 1.00 93.81 173 TRP A C 1
ATOM 1335 O O . TRP A 1 173 ? 21.332 9.417 6.747 1.00 93.81 173 TRP A O 1
ATOM 1345 N N . ILE A 1 174 ? 21.024 11.255 5.498 1.00 94.69 174 ILE A N 1
ATOM 1346 C CA . ILE A 1 174 ? 20.362 10.540 4.398 1.00 94.69 174 ILE A CA 1
ATOM 1347 C C . ILE A 1 174 ? 21.205 9.386 3.843 1.00 94.69 174 ILE A C 1
ATOM 1349 O O . ILE A 1 174 ? 20.659 8.319 3.581 1.00 94.69 174 ILE A O 1
ATOM 1353 N N . ALA A 1 175 ? 22.527 9.554 3.739 1.00 93.62 175 ALA A N 1
ATOM 1354 C CA . ALA A 1 175 ? 23.413 8.502 3.247 1.00 93.62 175 ALA A CA 1
ATOM 1355 C C . ALA A 1 175 ? 23.440 7.281 4.188 1.00 93.62 175 ALA A C 1
ATOM 1357 O O . ALA A 1 175 ? 23.416 6.144 3.719 1.00 93.62 175 ALA A O 1
ATOM 1358 N N . ASN A 1 176 ? 23.429 7.501 5.509 1.00 94.81 176 ASN A N 1
ATOM 1359 C CA . ASN A 1 176 ? 23.346 6.429 6.505 1.00 94.81 176 ASN A CA 1
ATOM 1360 C C . ASN A 1 176 ? 21.989 5.717 6.446 1.00 94.81 176 ASN A C 1
ATOM 1362 O O . ASN A 1 176 ? 21.955 4.492 6.375 1.00 94.81 176 ASN A O 1
ATOM 1366 N N . ALA A 1 177 ? 20.890 6.477 6.404 1.00 93.75 177 ALA A N 1
ATOM 1367 C CA . ALA A 1 177 ? 19.542 5.921 6.285 1.00 93.75 177 ALA A CA 1
ATOM 1368 C C . ALA A 1 177 ? 19.368 5.117 4.982 1.00 93.75 177 ALA A C 1
ATOM 1370 O O . ALA A 1 177 ? 18.771 4.043 4.977 1.00 93.75 177 ALA A O 1
ATOM 1371 N N . TYR A 1 178 ? 19.943 5.600 3.876 1.00 94.19 178 TYR A N 1
ATOM 1372 C CA . TYR A 1 178 ? 19.960 4.878 2.607 1.00 94.19 178 TYR A CA 1
ATOM 1373 C C . TYR A 1 178 ? 20.755 3.569 2.701 1.00 94.19 178 TYR A C 1
ATOM 1375 O O . TYR A 1 178 ? 20.286 2.541 2.215 1.00 94.19 178 TYR A O 1
ATOM 1383 N N . ALA A 1 179 ? 21.937 3.584 3.326 1.00 94.31 179 ALA A N 1
ATOM 1384 C CA . ALA A 1 179 ? 22.753 2.384 3.507 1.00 94.31 179 ALA A CA 1
ATOM 1385 C C . ALA A 1 179 ? 22.037 1.327 4.365 1.00 94.31 179 ALA A C 1
ATOM 1387 O O . ALA A 1 179 ? 22.043 0.147 4.015 1.00 94.31 179 ALA A O 1
ATOM 1388 N N . GLU A 1 180 ? 21.371 1.751 5.441 1.00 94.88 180 GLU A N 1
ATOM 1389 C CA . GLU A 1 180 ? 20.547 0.881 6.284 1.00 94.88 180 GLU A CA 1
ATOM 1390 C C . GLU A 1 180 ? 19.379 0.273 5.493 1.00 94.88 180 GLU A C 1
ATOM 1392 O O . GLU A 1 180 ? 19.219 -0.949 5.462 1.00 94.88 180 GLU A O 1
ATOM 1397 N N . GLN A 1 181 ? 18.613 1.099 4.771 1.00 94.31 181 GLN A N 1
ATOM 1398 C CA . GLN A 1 181 ? 17.524 0.632 3.911 1.00 94.31 181 GLN A CA 1
ATOM 1399 C C . GLN A 1 181 ? 18.026 -0.376 2.869 1.00 94.31 181 GLN A C 1
ATOM 1401 O O . GLN A 1 181 ? 17.409 -1.421 2.670 1.00 94.31 181 GLN A O 1
ATOM 1406 N N . ALA A 1 182 ? 19.147 -0.085 2.203 1.00 93.88 182 ALA A N 1
ATOM 1407 C CA . ALA A 1 182 ? 19.726 -0.963 1.194 1.00 93.88 182 ALA A CA 1
ATOM 1408 C C . ALA A 1 182 ? 20.158 -2.313 1.790 1.00 93.88 182 ALA A C 1
ATOM 1410 O O . ALA A 1 182 ? 19.927 -3.347 1.163 1.00 93.88 182 ALA A O 1
ATOM 1411 N N . ALA A 1 183 ? 20.728 -2.319 2.998 1.00 94.31 183 ALA A N 1
ATOM 1412 C CA . ALA A 1 183 ? 21.091 -3.546 3.706 1.00 94.31 183 ALA A CA 1
ATOM 1413 C C . ALA A 1 183 ? 19.858 -4.386 4.080 1.00 94.31 183 ALA A C 1
ATOM 1415 O O . ALA A 1 183 ? 19.885 -5.609 3.965 1.00 94.31 183 ALA A O 1
ATOM 1416 N N . ILE A 1 184 ? 18.762 -3.739 4.482 1.00 94.25 184 ILE A N 1
ATOM 1417 C CA . ILE A 1 184 ? 17.512 -4.415 4.847 1.00 94.25 184 ILE A CA 1
ATOM 1418 C C . ILE A 1 184 ? 16.770 -4.949 3.616 1.00 94.25 184 ILE A C 1
ATOM 1420 O O . ILE A 1 184 ? 16.231 -6.056 3.649 1.00 94.25 184 ILE A O 1
ATOM 1424 N N . MET A 1 185 ? 16.704 -4.148 2.551 1.00 92.62 185 MET A N 1
ATOM 1425 C CA . MET A 1 185 ? 15.817 -4.380 1.410 1.00 92.62 185 MET A CA 1
ATOM 1426 C C . MET A 1 185 ? 16.526 -4.955 0.174 1.00 92.62 185 MET A C 1
ATOM 1428 O O . MET A 1 185 ? 15.929 -5.059 -0.893 1.00 92.62 185 MET A O 1
ATOM 1432 N N . GLY A 1 186 ? 17.804 -5.330 0.288 1.00 88.94 186 GLY A N 1
ATOM 1433 C CA . GLY A 1 186 ? 18.560 -5.913 -0.826 1.00 88.94 186 GLY A CA 1
ATOM 1434 C C . GLY A 1 186 ? 18.861 -4.908 -1.945 1.00 88.94 186 GLY A C 1
ATOM 1435 O O . GLY A 1 186 ? 18.820 -5.238 -3.132 1.00 88.94 186 GLY A O 1
ATOM 1436 N N . GLY A 1 187 ? 19.148 -3.659 -1.578 1.00 88.56 187 GLY A N 1
ATOM 1437 C CA . GLY A 1 187 ? 19.479 -2.579 -2.504 1.00 88.56 187 GLY A CA 1
ATOM 1438 C C . GLY A 1 187 ? 18.278 -1.702 -2.855 1.00 88.56 187 GLY A C 1
ATOM 1439 O O . GLY A 1 187 ? 17.943 -0.788 -2.108 1.00 88.56 187 GLY A O 1
ATOM 1440 N N . ASN A 1 188 ? 17.678 -1.915 -4.032 1.00 86.44 188 ASN A N 1
ATOM 1441 C CA . ASN A 1 188 ? 16.585 -1.072 -4.532 1.00 86.44 188 ASN A CA 1
ATOM 1442 C C . ASN A 1 188 ? 15.208 -1.655 -4.162 1.00 86.44 188 ASN A C 1
ATOM 1444 O O . ASN A 1 188 ? 14.796 -2.610 -4.829 1.00 86.44 188 ASN A O 1
ATOM 1448 N N . PRO A 1 189 ? 14.459 -1.037 -3.228 1.00 87.12 189 PRO A N 1
ATOM 1449 C CA . PRO A 1 189 ? 13.143 -1.531 -2.825 1.00 87.12 189 PRO A CA 1
ATOM 1450 C C . PRO A 1 189 ? 12.031 -1.247 -3.841 1.00 87.12 189 PRO A C 1
ATOM 1452 O O . PRO A 1 189 ? 10.931 -1.766 -3.699 1.00 87.12 189 PRO A O 1
ATOM 1455 N N . TRP A 1 190 ? 12.300 -0.454 -4.886 1.00 89.38 190 TRP A N 1
ATOM 1456 C CA . TRP A 1 190 ? 11.343 -0.152 -5.957 1.00 89.38 190 TRP A CA 1
ATOM 1457 C C . TRP A 1 190 ? 11.855 -0.662 -7.306 1.00 89.38 190 TRP A C 1
ATOM 1459 O O . TRP A 1 190 ? 12.280 0.136 -8.159 1.00 89.38 190 TRP A O 1
ATOM 1469 N N . PRO A 1 191 ? 11.895 -1.986 -7.533 1.00 89.12 191 PRO A N 1
ATOM 1470 C CA . PRO A 1 191 ? 12.312 -2.538 -8.812 1.00 89.12 191 PRO A CA 1
ATOM 1471 C C . PRO A 1 191 ? 11.314 -2.183 -9.925 1.00 89.12 191 PRO A C 1
ATOM 1473 O O . PRO A 1 191 ? 10.113 -2.092 -9.715 1.00 89.12 191 PRO A O 1
ATOM 1476 N N . TYR A 1 192 ? 11.809 -1.980 -11.149 1.00 90.12 192 TYR A N 1
ATOM 1477 C CA . TYR A 1 192 ? 10.959 -1.772 -12.331 1.00 90.12 192 TYR A CA 1
ATOM 1478 C C . TYR A 1 192 ? 11.094 -2.982 -13.245 1.00 90.12 192 TYR A C 1
ATOM 1480 O O . TYR A 1 192 ? 12.152 -3.614 -13.283 1.00 90.12 192 TYR A O 1
ATOM 1488 N N . GLY A 1 193 ? 10.040 -3.238 -14.018 1.00 86.94 193 GLY A N 1
ATOM 1489 C CA . GLY A 1 193 ? 9.951 -4.362 -14.947 1.00 86.94 193 GLY A CA 1
ATOM 1490 C C . GLY A 1 193 ? 9.074 -5.482 -14.398 1.00 86.94 193 GLY A C 1
ATOM 1491 O O . GLY A 1 193 ? 8.985 -5.670 -13.189 1.00 86.94 193 GLY A O 1
ATOM 1492 N N . PHE A 1 194 ? 8.423 -6.213 -15.300 1.00 86.06 194 PHE A N 1
ATOM 1493 C CA . PHE A 1 194 ? 7.455 -7.253 -14.952 1.00 86.06 194 PHE A CA 1
ATOM 1494 C C . PHE A 1 194 ? 8.078 -8.351 -14.079 1.00 86.06 194 PHE A C 1
ATOM 1496 O O . PHE A 1 194 ? 7.659 -8.533 -12.944 1.00 86.06 194 PHE A O 1
ATOM 1503 N N . ALA A 1 195 ? 9.156 -8.981 -14.562 1.00 86.75 195 ALA A N 1
ATOM 1504 C CA . ALA A 1 195 ? 9.790 -10.127 -13.906 1.00 86.75 195 ALA A CA 1
ATOM 1505 C C . ALA A 1 195 ? 10.197 -9.866 -12.446 1.00 86.75 195 ALA A C 1
ATOM 1507 O O . ALA A 1 195 ? 10.085 -10.746 -11.602 1.00 86.75 195 ALA A O 1
ATOM 1508 N N . ARG A 1 196 ? 10.647 -8.644 -12.128 1.00 85.94 196 ARG A N 1
ATOM 1509 C CA . ARG A 1 196 ? 11.086 -8.284 -10.770 1.00 85.94 196 ARG A CA 1
ATOM 1510 C C . ARG A 1 196 ? 9.941 -7.984 -9.804 1.00 85.94 196 ARG A C 1
ATOM 1512 O O . ARG A 1 196 ? 10.198 -7.860 -8.617 1.00 85.94 196 ARG A O 1
ATOM 1519 N N . ASN A 1 197 ? 8.722 -7.829 -10.315 1.00 89.50 197 ASN A N 1
ATOM 1520 C CA . ASN A 1 197 ? 7.535 -7.480 -9.539 1.00 89.50 197 ASN A CA 1
ATOM 1521 C C . ASN A 1 197 ? 6.467 -8.588 -9.589 1.00 89.50 197 ASN A C 1
ATOM 1523 O O . ASN A 1 197 ? 5.354 -8.363 -9.125 1.00 89.50 197 ASN A O 1
ATOM 1527 N N . CYS A 1 198 ? 6.757 -9.760 -10.176 1.00 89.75 198 CYS A N 1
ATOM 1528 C CA . CYS A 1 198 ? 5.765 -10.829 -10.355 1.00 89.75 198 CYS A CA 1
ATOM 1529 C C . CYS A 1 198 ? 5.122 -11.249 -9.033 1.00 89.75 198 CYS A C 1
ATOM 1531 O O . CYS A 1 198 ? 3.905 -11.170 -8.917 1.00 89.75 198 CYS A O 1
ATOM 1533 N N . THR A 1 199 ? 5.927 -11.579 -8.021 1.00 91.44 199 THR A N 1
ATOM 1534 C CA . THR A 1 199 ? 5.446 -11.999 -6.692 1.00 91.44 199 THR A CA 1
ATOM 1535 C C . THR A 1 199 ? 4.495 -10.981 -6.063 1.00 91.44 199 THR A C 1
ATOM 1537 O O . THR A 1 199 ? 3.498 -11.327 -5.431 1.00 91.44 199 THR A O 1
ATOM 1540 N N . GLU A 1 200 ? 4.791 -9.701 -6.260 1.00 93.00 200 GLU A N 1
ATOM 1541 C CA . GLU A 1 200 ? 3.988 -8.605 -5.750 1.00 93.00 200 GLU A CA 1
ATOM 1542 C C . GLU A 1 200 ? 2.679 -8.422 -6.529 1.00 93.00 200 GLU A C 1
ATOM 1544 O O . GLU A 1 200 ? 1.612 -8.280 -5.930 1.00 93.00 200 GLU A O 1
ATOM 1549 N N . MET A 1 201 ? 2.735 -8.467 -7.863 1.00 91.50 201 MET A N 1
ATOM 1550 C CA . MET A 1 201 ? 1.540 -8.428 -8.709 1.00 91.50 201 MET A CA 1
ATOM 1551 C C . MET A 1 201 ? 0.628 -9.625 -8.430 1.00 91.50 201 MET A C 1
ATOM 1553 O O . MET A 1 201 ? -0.588 -9.461 -8.356 1.00 91.50 201 MET A O 1
ATOM 1557 N N . GLU A 1 202 ? 1.199 -10.807 -8.209 1.00 92.06 202 GLU A N 1
ATOM 1558 C CA . GLU A 1 202 ? 0.466 -11.995 -7.780 1.00 92.06 202 GLU A CA 1
ATOM 1559 C C . GLU A 1 202 ? -0.227 -11.765 -6.436 1.00 92.06 202 GLU A C 1
ATOM 1561 O O . GLU A 1 202 ? -1.400 -12.101 -6.308 1.00 92.06 202 GLU A O 1
ATOM 1566 N N . ALA A 1 203 ? 0.439 -11.146 -5.454 1.00 94.19 203 ALA A N 1
ATOM 1567 C CA . ALA A 1 203 ? -0.191 -10.799 -4.179 1.00 94.19 203 ALA A CA 1
ATOM 1568 C C . ALA A 1 203 ? -1.378 -9.843 -4.373 1.00 94.19 203 ALA A C 1
ATOM 1570 O O . ALA A 1 203 ? -2.464 -10.094 -3.851 1.00 94.19 203 ALA A O 1
ATOM 1571 N N . MET A 1 204 ? -1.219 -8.796 -5.190 1.00 93.38 204 MET A N 1
ATOM 1572 C CA . MET A 1 204 ? -2.318 -7.879 -5.516 1.00 93.38 204 MET A CA 1
ATOM 1573 C C . MET A 1 204 ? -3.492 -8.593 -6.199 1.00 93.38 204 MET A C 1
ATOM 1575 O O . MET A 1 204 ? -4.646 -8.343 -5.846 1.00 93.38 204 MET A O 1
ATOM 1579 N N . ILE A 1 205 ? -3.217 -9.494 -7.150 1.00 91.44 205 ILE A N 1
ATOM 1580 C CA . ILE A 1 205 ? -4.244 -10.288 -7.839 1.00 91.44 205 ILE A CA 1
ATOM 1581 C C . ILE A 1 205 ? -4.947 -11.213 -6.845 1.00 91.44 205 ILE A C 1
ATOM 1583 O O . ILE A 1 205 ? -6.175 -11.201 -6.787 1.00 91.44 205 ILE A O 1
ATOM 1587 N N . ARG A 1 206 ? -4.203 -11.955 -6.013 1.00 91.94 206 ARG A N 1
ATOM 1588 C CA . ARG A 1 206 ? -4.776 -12.808 -4.959 1.00 91.94 206 ARG A CA 1
ATOM 1589 C C . ARG A 1 206 ? -5.680 -12.006 -4.029 1.00 91.94 206 ARG A C 1
ATOM 1591 O O . ARG A 1 206 ? -6.784 -12.450 -3.720 1.00 91.94 206 ARG A O 1
ATOM 1598 N N . TYR A 1 207 ? -5.262 -10.805 -3.626 1.00 93.12 207 TYR A N 1
ATOM 1599 C CA . TYR A 1 207 ? -6.079 -9.928 -2.790 1.00 93.12 207 TYR A CA 1
ATOM 1600 C C . TYR A 1 207 ? -7.362 -9.482 -3.483 1.00 93.12 207 TYR A C 1
ATOM 1602 O O . TYR A 1 207 ? -8.427 -9.547 -2.868 1.00 93.12 207 TYR A O 1
ATOM 1610 N N . ALA A 1 208 ? -7.281 -9.094 -4.755 1.00 90.19 208 ALA A N 1
ATOM 1611 C CA . ALA A 1 208 ? -8.442 -8.669 -5.528 1.00 90.19 208 ALA A CA 1
ATOM 1612 C C . ALA A 1 208 ? -9.419 -9.827 -5.790 1.00 90.19 208 ALA A C 1
ATOM 1614 O O . ALA A 1 208 ? -10.631 -9.631 -5.713 1.00 90.19 208 ALA A O 1
ATOM 1615 N N . VAL A 1 209 ? -8.913 -11.038 -6.047 1.00 88.50 209 VAL A N 1
ATOM 1616 C CA . VAL A 1 209 ? -9.720 -12.260 -6.210 1.00 88.50 209 VAL A CA 1
ATOM 1617 C C . VAL A 1 209 ? -10.401 -12.643 -4.898 1.00 88.50 209 VAL A C 1
ATOM 1619 O O . VAL A 1 209 ? -11.600 -12.908 -4.877 1.00 88.50 209 VAL A O 1
ATOM 1622 N N . ALA A 1 210 ? -9.680 -12.615 -3.777 1.00 88.75 210 ALA A N 1
ATOM 1623 C CA . ALA A 1 210 ? -10.255 -12.941 -2.473 1.00 88.75 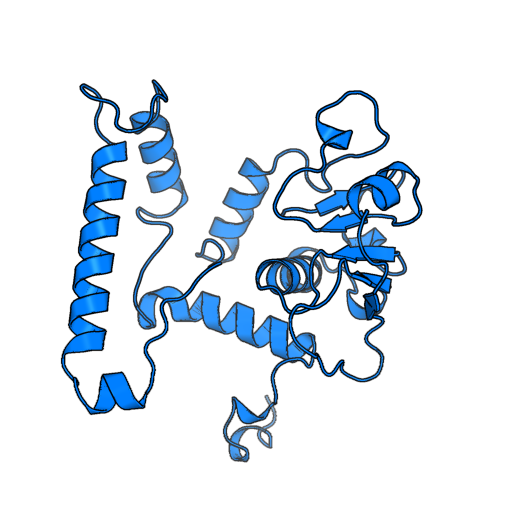210 ALA A CA 1
ATOM 1624 C C . ALA A 1 210 ? -11.305 -11.909 -2.005 1.00 88.75 210 ALA A C 1
ATOM 1626 O O . ALA A 1 210 ? -12.233 -12.267 -1.265 1.00 88.75 210 ALA A O 1
ATOM 1627 N N . ASP A 1 211 ? -11.193 -10.667 -2.490 1.00 87.00 211 ASP A N 1
ATOM 1628 C CA . ASP A 1 211 ? -12.204 -9.609 -2.377 1.00 87.00 211 ASP A CA 1
ATOM 1629 C C . ASP A 1 211 ? -13.327 -9.732 -3.419 1.00 87.00 211 ASP A C 1
ATOM 1631 O O . ASP A 1 211 ? -14.298 -8.992 -3.326 1.00 87.00 211 ASP A O 1
ATOM 1635 N N . ARG A 1 212 ? -13.224 -10.651 -4.393 1.00 84.31 212 ARG A N 1
ATOM 1636 C CA . ARG A 1 212 ? -14.136 -10.820 -5.543 1.00 84.31 212 ARG A CA 1
ATOM 1637 C C . ARG A 1 212 ? -14.286 -9.557 -6.405 1.00 84.31 212 ARG A C 1
ATOM 1639 O O . ARG A 1 212 ? -15.343 -9.303 -6.974 1.00 84.31 212 ARG A O 1
ATOM 1646 N N . MET A 1 213 ? -13.225 -8.757 -6.484 1.00 79.00 213 MET A N 1
ATOM 1647 C CA . MET A 1 213 ? -13.150 -7.518 -7.271 1.00 79.00 213 MET A CA 1
ATOM 1648 C C . MET A 1 213 ? -12.387 -7.680 -8.587 1.00 79.00 213 MET A C 1
ATOM 1650 O O . MET A 1 213 ? -12.502 -6.839 -9.474 1.00 79.00 213 MET A O 1
ATOM 1654 N N . ALA A 1 214 ? -11.615 -8.755 -8.725 1.00 74.69 214 ALA A N 1
ATOM 1655 C CA . ALA A 1 214 ? -11.090 -9.197 -10.007 1.00 74.69 214 ALA A CA 1
ATOM 1656 C C . ALA A 1 214 ? -11.944 -10.361 -10.517 1.00 74.69 214 ALA A C 1
ATOM 1658 O O . ALA A 1 214 ? -12.238 -11.290 -9.764 1.00 74.69 214 ALA A O 1
ATOM 1659 N N . ALA A 1 215 ? -12.341 -10.305 -11.789 1.00 56.50 215 ALA A N 1
ATOM 1660 C CA . ALA A 1 215 ? -13.004 -11.428 -12.432 1.00 56.50 215 ALA A CA 1
ATOM 1661 C C . ALA A 1 215 ? -12.036 -12.617 -12.525 1.00 56.50 215 ALA A C 1
ATOM 1663 O O . ALA A 1 215 ? -10.856 -12.439 -12.838 1.00 56.50 215 ALA A O 1
ATOM 1664 N N . GLU A 1 216 ? -12.562 -13.830 -12.357 1.00 51.97 216 GLU A N 1
ATOM 1665 C CA . GLU A 1 216 ? -11.868 -15.085 -12.690 1.00 51.97 216 GLU A CA 1
ATOM 1666 C C . GLU A 1 216 ? -11.315 -15.076 -14.127 1.00 51.97 216 GLU A C 1
ATOM 1668 O O . GLU A 1 216 ? -10.343 -15.759 -14.410 1.00 51.97 216 GLU A O 1
ATOM 1673 N N . ALA A 1 217 ? -11.857 -14.217 -15.001 1.00 47.97 217 ALA A N 1
ATOM 1674 C CA . ALA A 1 217 ? -11.412 -13.960 -16.371 1.00 47.97 217 ALA A CA 1
ATOM 1675 C C . ALA A 1 217 ? -9.994 -13.361 -16.524 1.00 47.97 217 ALA A C 1
ATOM 1677 O O . ALA A 1 217 ? -9.535 -13.185 -17.652 1.00 47.97 217 ALA A O 1
ATOM 1678 N N . LEU A 1 218 ? -9.282 -13.038 -15.434 1.00 50.41 218 LEU A N 1
ATOM 1679 C CA . LEU A 1 218 ? -7.817 -12.885 -15.504 1.00 50.41 218 LEU A CA 1
ATOM 1680 C C . LEU A 1 218 ? -7.126 -14.212 -15.851 1.00 50.41 218 LEU A C 1
ATOM 1682 O O . LEU A 1 218 ? -6.023 -14.212 -16.396 1.00 50.41 218 LEU A O 1
ATOM 1686 N N . PHE A 1 219 ? -7.791 -15.323 -15.549 1.00 51.03 219 PHE A N 1
ATOM 1687 C CA . PHE A 1 219 ? -7.388 -16.670 -15.887 1.00 51.03 219 PHE A CA 1
ATOM 1688 C C . PHE A 1 219 ? -8.206 -17.154 -17.083 1.00 51.03 219 PHE A C 1
ATOM 1690 O O . PHE A 1 219 ? -9.386 -16.830 -17.247 1.00 51.03 219 PHE A O 1
ATOM 1697 N N . HIS A 1 220 ? -7.560 -17.906 -17.969 1.00 53.53 220 HIS A N 1
ATOM 1698 C CA . HIS A 1 220 ? -8.252 -18.495 -19.104 1.00 53.53 220 HIS A CA 1
ATOM 1699 C C . HIS A 1 220 ? -9.331 -19.464 -18.579 1.00 53.53 220 HIS A C 1
ATOM 1701 O O . HIS A 1 220 ? -9.031 -20.232 -17.670 1.00 53.53 220 HIS A O 1
ATOM 1707 N N . PRO A 1 221 ? -10.559 -19.501 -19.129 1.00 55.69 221 PRO A N 1
ATOM 1708 C CA . PRO A 1 221 ? -11.638 -20.336 -18.587 1.00 55.69 221 PRO A CA 1
ATOM 1709 C C . PRO A 1 221 ? -11.270 -21.818 -18.411 1.00 55.69 2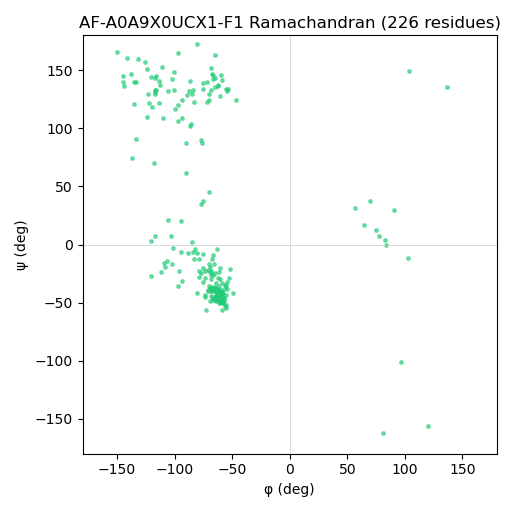21 PRO A C 1
ATOM 1711 O O . PRO A 1 221 ? -11.766 -22.475 -17.502 1.00 55.69 221 PRO A O 1
ATOM 1714 N N . SER A 1 222 ? -10.353 -22.335 -19.237 1.00 55.41 222 SER A N 1
ATOM 1715 C CA . SER A 1 222 ? -9.855 -23.713 -19.128 1.00 55.41 222 SER A CA 1
ATOM 1716 C C . SER A 1 222 ? -9.060 -24.006 -17.852 1.00 55.41 222 SER A C 1
ATOM 1718 O O . SER A 1 222 ? -8.858 -25.171 -17.546 1.00 55.41 222 SER A O 1
ATOM 1720 N N . THR A 1 223 ? -8.582 -22.994 -17.123 1.00 52.75 223 THR A N 1
ATOM 1721 C CA . THR A 1 223 ? -7.822 -23.180 -15.876 1.00 52.75 223 THR A CA 1
ATOM 1722 C C . THR A 1 223 ? -8.707 -23.119 -14.631 1.00 52.75 223 THR A C 1
ATOM 1724 O O . THR A 1 223 ? -8.216 -23.352 -13.536 1.00 52.75 223 THR A O 1
ATOM 1727 N N . LEU A 1 224 ? -9.995 -22.785 -14.771 1.00 51.78 224 LEU A N 1
ATOM 1728 C CA . LEU A 1 224 ? -10.942 -22.694 -13.650 1.00 51.78 224 LEU A CA 1
ATOM 1729 C C . LEU A 1 224 ? -11.539 -24.057 -13.258 1.00 51.78 224 LEU A C 1
ATOM 1731 O O . LEU A 1 224 ? -12.169 -24.170 -12.212 1.00 51.78 224 LEU A O 1
ATOM 1735 N N . ALA A 1 225 ? -11.359 -25.079 -14.102 1.00 52.62 225 ALA A N 1
ATOM 1736 C CA . ALA A 1 225 ? -11.902 -26.426 -13.915 1.00 52.62 225 ALA A CA 1
ATOM 1737 C C . ALA A 1 225 ? -10.874 -27.451 -13.392 1.00 52.62 225 ALA A C 1
ATOM 1739 O O . ALA A 1 225 ? -11.238 -28.600 -13.150 1.00 52.62 225 ALA A O 1
ATOM 1740 N N . GLU A 1 226 ? -9.610 -27.057 -13.219 1.00 33.72 226 GLU A N 1
ATOM 1741 C CA . GLU A 1 226 ? -8.558 -27.917 -12.664 1.00 33.72 226 GLU A CA 1
ATOM 1742 C C . GLU A 1 226 ? -8.619 -27.891 -11.122 1.00 33.72 226 GLU A C 1
ATOM 1744 O O . GLU A 1 226 ? -8.542 -26.807 -10.533 1.00 33.72 226 GLU A O 1
ATOM 1749 N N . PRO A 1 227 ? -8.772 -29.040 -10.437 1.00 37.16 227 PRO A N 1
ATOM 1750 C CA . PRO A 1 227 ? -8.642 -29.100 -8.987 1.00 37.16 227 PRO A CA 1
ATOM 1751 C C . PRO A 1 227 ? -7.173 -28.900 -8.580 1.00 37.16 227 PRO A C 1
ATOM 1753 O O . PRO A 1 227 ? -6.284 -29.560 -9.112 1.00 37.16 227 PRO A O 1
ATOM 1756 N N . THR A 1 228 ? -6.937 -27.976 -7.644 1.00 39.94 228 THR A N 1
ATOM 1757 C CA . THR A 1 228 ? -5.629 -27.703 -7.014 1.00 39.94 228 THR A CA 1
ATOM 1758 C C . THR A 1 228 ? -5.103 -28.864 -6.192 1.00 39.94 228 THR A C 1
ATOM 1760 O O . THR A 1 228 ? -5.929 -29.433 -5.438 1.00 39.94 228 THR A O 1
#

Foldseek 3Di:
DQKKFFPDDQALQVQQQFEEEEQECPALLNLVVLLCSCPVRVHPQLSYQYEYLDHPDDADADPSRRYDYPHPDRLVCRLVVVGGMYRDPDDRVLVVVDDRRMDGSDNPPPVVQLVVCVVQLARADRDDDDDDPVRCVVPVCVVVVVLVVVVVVVVVVLVLLLDQPDRPDPDNCSNVVSVVCCVSNVRDRDDDDCVSCVSVVVSSVVSCVVSVNDDPVVDDPVVVPDDD

Organism: NCBI:txid2013562